Protein AF-A0A974UAS5-F1 (afdb_monomer_lite)

Foldseek 3Di:
DVVVVVVVVVVVVVVVVVVVVVVVVVVVVVVVLVVLVVVLVVVLVVLLLCLLAPDKWKWKKKKKKKKKKAAQAKFKKKKKFWDFFADQFKDKDDKDKDWPFDWDWDDDPRIIIIIGIDIDHHGDITMIMIIMMMMGMFWQRWDFDDDFDPVLLDADVLQPLPDPVLLVVLVVQDDPPFLLSSLVSLLVVLLPDPVCPAQANSQSSSSSSCSSNVWRKFKFKDFQADPDDAPDKDWQDLVRWMGIWMFTQGPRITATARSPPPDDPSHDHRTSGDSRRGRTSTTPVSVVVVVVVVCVVQDVLFFADAPSTPRGMTMGTNVSHDMDMDMIMMMGTNDIVSVVSSVVSSVVSVVVSVCVVPDPVVVPPPPPDDDPDD

Secondary structure (DSSP, 8-state):
-HHHHHHHHHHHHHHHHHHHHHHHHHHHHHHHHHHHHHHHHHHHHHHHHHHHHTS-EEEEEEEEEEEEEEESS-EEEEEEEEEPPP-SSEEEPPPEEE-SSEEEEEEETTEEEEEEEEEE-TT-EEEEEEEEEEEEEEEE-EE-SPPPPGGGTS-BTTB-TT-HHHHHHHHTTPPTT-HHHHHHHHHHHHHH-SS---HHHHHHHHHHHHHHTT--EEEEEEEE---PPTT-EEEEPGGG--EEEEEEEETTEEEEE-GGGTT-TTSPPSBSEE-S-EEEEEEHHHHHHHHHHHHHHH-TTTEEEEE-SSSPEEEEETT---EEEEEEEEEEEEEEHHHHHHHHHHHHHHHHHHHHHH-GGGSTT--PPPP---

Radius of gyration: 32.46 Å; chains: 1; bounding box: 121×44×64 Å

Structure (mmCIF, N/CA/C/O backbone):
data_AF-A0A974UAS5-F1
#
_entry.id   AF-A0A974UAS5-F1
#
loop_
_atom_site.group_PDB
_atom_site.id
_atom_site.type_symbol
_atom_site.label_atom_id
_atom_site.label_alt_id
_atom_site.label_comp_id
_atom_site.label_asym_id
_atom_site.label_entity_id
_atom_site.label_seq_id
_atom_site.pdbx_PDB_ins_code
_atom_site.Cartn_x
_atom_site.Cartn_y
_atom_site.Cartn_z
_atom_site.occupancy
_atom_site.B_iso_or_equiv
_atom_site.auth_seq_id
_atom_site.auth_comp_id
_atom_site.auth_asym_id
_atom_site.auth_atom_id
_atom_site.pdbx_PDB_model_num
ATOM 1 N N . MET A 1 1 ? 93.042 21.626 1.927 1.00 55.19 1 MET A N 1
ATOM 2 C CA . MET A 1 1 ? 91.629 21.949 2.243 1.00 55.19 1 MET A CA 1
ATOM 3 C C . MET A 1 1 ? 90.729 21.998 1.002 1.00 55.19 1 MET A C 1
ATOM 5 O O . MET A 1 1 ? 89.585 21.594 1.116 1.00 55.19 1 MET A O 1
ATOM 9 N N . ALA A 1 2 ? 91.226 22.390 -0.182 1.00 54.88 2 ALA A N 1
ATOM 10 C CA . ALA A 1 2 ? 90.421 22.490 -1.412 1.00 54.88 2 ALA A CA 1
ATOM 11 C C . ALA A 1 2 ? 89.885 21.151 -1.976 1.00 54.88 2 ALA A C 1
ATOM 13 O O . ALA A 1 2 ? 88.796 21.120 -2.533 1.00 54.88 2 ALA A O 1
ATOM 14 N N . MET A 1 3 ? 90.593 20.031 -1.780 1.00 49.84 3 MET A N 1
ATOM 15 C CA . MET A 1 3 ? 90.202 18.738 -2.373 1.00 49.84 3 MET A CA 1
ATOM 16 C C . MET A 1 3 ? 88.963 18.091 -1.720 1.00 49.84 3 MET A C 1
ATOM 18 O O . MET A 1 3 ? 88.232 17.376 -2.392 1.00 49.84 3 MET A O 1
ATOM 22 N N . LYS A 1 4 ? 88.671 18.386 -0.441 1.00 54.50 4 LYS A N 1
ATOM 23 C CA . LYS A 1 4 ? 87.467 17.864 0.239 1.00 54.50 4 LYS A CA 1
ATOM 24 C C . LYS A 1 4 ? 86.172 18.552 -0.210 1.00 54.50 4 LYS A C 1
ATOM 26 O O . LYS A 1 4 ? 85.121 17.927 -0.165 1.00 54.50 4 LYS A O 1
ATOM 31 N N . ASN A 1 5 ? 86.236 19.801 -0.681 1.00 54.84 5 ASN A N 1
ATOM 32 C CA . ASN A 1 5 ? 85.038 20.518 -1.135 1.00 54.84 5 ASN A CA 1
ATOM 33 C C . ASN A 1 5 ? 84.520 20.001 -2.486 1.00 54.84 5 ASN A C 1
ATOM 35 O O . ASN A 1 5 ? 83.313 19.937 -2.683 1.00 54.84 5 ASN A O 1
ATOM 39 N N . GLN A 1 6 ? 85.408 19.572 -3.387 1.00 56.75 6 GLN A N 1
ATOM 40 C CA . GLN A 1 6 ? 85.026 19.135 -4.736 1.00 56.75 6 GLN A CA 1
ATOM 41 C C . GLN A 1 6 ? 84.386 17.732 -4.755 1.00 56.75 6 GLN A C 1
ATOM 43 O O . GLN A 1 6 ? 83.531 17.435 -5.589 1.00 56.75 6 GLN A O 1
ATOM 48 N N . GLU A 1 7 ? 84.760 16.867 -3.808 1.00 59.44 7 GLU A N 1
ATOM 49 C CA . GLU A 1 7 ? 84.157 15.539 -3.639 1.00 59.44 7 GLU A CA 1
ATOM 50 C C . GLU A 1 7 ? 82.756 15.629 -3.004 1.00 59.44 7 GLU A C 1
ATOM 52 O O . GLU A 1 7 ? 81.835 14.919 -3.413 1.00 59.44 7 GLU A O 1
ATOM 57 N N . GLN A 1 8 ? 82.562 16.581 -2.083 1.00 59.03 8 GLN A N 1
ATOM 58 C CA . GLN A 1 8 ? 81.262 16.884 -1.480 1.00 59.03 8 GLN A CA 1
ATOM 59 C C . GLN A 1 8 ? 80.265 17.433 -2.522 1.00 59.03 8 GLN A C 1
ATOM 61 O O . GLN A 1 8 ? 79.123 16.979 -2.582 1.00 59.03 8 GLN A O 1
ATOM 66 N N . GLU A 1 9 ? 80.711 18.331 -3.409 1.00 58.41 9 GLU A N 1
ATOM 67 C CA . GLU A 1 9 ? 79.878 18.922 -4.471 1.00 58.41 9 GLU A CA 1
ATOM 68 C C . GLU A 1 9 ? 79.414 17.880 -5.513 1.00 58.41 9 GLU A C 1
ATOM 70 O O . GLU A 1 9 ? 78.276 17.918 -5.993 1.00 58.41 9 GLU A O 1
ATOM 75 N N . ASN A 1 10 ? 80.260 16.887 -5.820 1.00 59.34 10 ASN A N 1
ATOM 76 C CA . ASN A 1 10 ? 79.911 15.772 -6.708 1.00 59.34 10 ASN A CA 1
ATOM 77 C C . ASN A 1 10 ? 78.959 14.751 -6.059 1.00 59.34 10 ASN A C 1
ATOM 79 O O . ASN A 1 10 ? 78.108 14.175 -6.742 1.00 59.34 10 ASN A O 1
ATOM 83 N N . LEU A 1 11 ? 79.057 14.531 -4.746 1.00 57.97 11 LEU A N 1
ATOM 84 C CA . LEU A 1 11 ? 78.101 13.697 -4.011 1.00 57.97 11 LEU A CA 1
ATOM 85 C C . LEU A 1 11 ? 76.722 14.368 -3.929 1.00 57.97 11 LEU A C 1
ATOM 87 O O . LEU A 1 11 ? 75.701 13.716 -4.184 1.00 57.97 11 LEU A O 1
ATOM 91 N N . ASP A 1 12 ? 76.684 15.679 -3.684 1.00 56.66 12 ASP A N 1
ATOM 92 C CA . ASP A 1 12 ? 75.441 16.450 -3.634 1.00 56.66 12 ASP A CA 1
ATOM 93 C C . ASP A 1 12 ? 74.747 16.522 -5.008 1.00 56.66 12 ASP A C 1
ATOM 95 O O . ASP A 1 12 ? 73.521 16.360 -5.097 1.00 56.66 12 ASP A O 1
ATOM 99 N N . SER A 1 13 ? 75.504 16.647 -6.106 1.00 57.72 13 SER A N 1
ATOM 100 C CA . SER A 1 13 ? 74.942 16.689 -7.467 1.00 57.72 13 SER A CA 1
ATOM 101 C C . SER A 1 13 ? 74.271 15.370 -7.899 1.00 57.72 13 SER A C 1
ATOM 103 O O . SER A 1 13 ? 73.294 15.391 -8.657 1.00 57.72 13 SER A O 1
ATOM 105 N N . ILE A 1 14 ? 74.700 14.220 -7.356 1.00 57.97 14 ILE A N 1
ATOM 106 C CA . ILE A 1 14 ? 74.114 12.889 -7.617 1.00 57.97 14 ILE A CA 1
ATOM 107 C C . ILE A 1 14 ? 72.945 12.570 -6.662 1.00 57.97 14 ILE A C 1
ATOM 109 O O . ILE A 1 14 ? 72.000 11.855 -7.034 1.00 57.97 14 ILE A O 1
ATOM 113 N N . GLU A 1 15 ? 72.942 13.099 -5.437 1.00 57.94 15 GLU A N 1
ATOM 114 C CA . GLU A 1 15 ? 71.854 12.878 -4.477 1.00 57.94 15 GLU A CA 1
ATOM 115 C C . GLU A 1 15 ? 70.561 13.634 -4.822 1.00 57.94 15 GLU A C 1
ATOM 117 O O . GLU A 1 15 ? 69.453 13.088 -4.680 1.00 57.94 15 GLU A O 1
ATOM 122 N N . ILE A 1 16 ? 70.672 14.872 -5.311 1.00 56.53 16 ILE A N 1
ATOM 123 C CA . ILE A 1 16 ? 69.530 15.726 -5.676 1.00 56.53 16 ILE A CA 1
ATOM 124 C C . ILE A 1 16 ? 68.594 15.062 -6.719 1.00 56.53 16 ILE A C 1
ATOM 126 O O . ILE A 1 16 ? 67.373 15.029 -6.491 1.00 56.53 16 ILE A O 1
ATOM 130 N N . PRO A 1 17 ? 69.074 14.463 -7.833 1.00 57.38 17 PRO A N 1
ATOM 131 C CA . PRO A 1 17 ? 68.207 13.799 -8.810 1.00 57.38 17 PRO A CA 1
ATOM 132 C C . PRO A 1 17 ? 67.574 12.503 -8.275 1.00 57.38 17 PRO A C 1
ATOM 134 O O . PRO A 1 17 ? 66.425 12.195 -8.622 1.00 57.38 17 PRO A O 1
ATOM 137 N N . LYS A 1 18 ? 68.247 11.767 -7.375 1.00 58.38 18 LYS A N 1
ATOM 138 C CA . LYS A 1 18 ? 67.678 10.574 -6.715 1.00 58.38 18 LYS A CA 1
ATOM 139 C C . LYS A 1 18 ? 66.535 10.948 -5.763 1.00 58.38 18 LYS A C 1
ATOM 141 O O . LYS A 1 18 ? 65.491 10.287 -5.776 1.00 58.38 18 LYS A O 1
ATOM 146 N N . LYS A 1 19 ? 66.675 12.039 -4.998 1.00 61.00 19 LYS A N 1
ATOM 147 C CA . LYS A 1 19 ? 65.613 12.587 -4.128 1.00 61.00 19 LYS A CA 1
ATOM 148 C C . LYS A 1 19 ? 64.401 13.067 -4.949 1.00 61.00 19 LYS A C 1
ATOM 150 O O . LYS A 1 19 ? 63.265 12.733 -4.604 1.00 61.00 19 LYS A O 1
ATOM 155 N N . LYS A 1 20 ? 64.613 13.741 -6.092 1.00 61.38 20 LYS A N 1
ATOM 156 C CA . LYS A 1 20 ? 63.531 14.156 -7.017 1.00 61.38 20 LYS A CA 1
ATOM 157 C C . LYS A 1 20 ? 62.792 12.964 -7.652 1.00 61.38 20 LYS A C 1
ATOM 159 O O . LYS A 1 20 ? 61.560 12.975 -7.704 1.00 61.38 20 LYS A O 1
ATOM 164 N N . LYS A 1 21 ? 63.498 11.903 -8.074 1.00 62.03 21 LYS A N 1
ATOM 165 C CA . LYS A 1 21 ? 62.872 10.668 -8.600 1.00 62.03 21 LYS A CA 1
ATOM 166 C C . LYS A 1 21 ? 62.056 9.925 -7.529 1.00 62.03 21 LYS A C 1
ATOM 168 O O . LYS A 1 21 ? 60.929 9.520 -7.813 1.00 62.03 21 LYS A O 1
ATOM 173 N N . LYS A 1 22 ? 62.557 9.816 -6.288 1.00 61.59 22 LYS A N 1
ATOM 174 C CA . LYS A 1 22 ? 61.806 9.222 -5.160 1.00 61.59 22 LYS A CA 1
ATOM 175 C C . LYS A 1 22 ? 60.519 9.999 -4.846 1.00 61.59 22 LYS A C 1
ATOM 177 O O . LYS A 1 22 ? 59.469 9.375 -4.710 1.00 61.59 22 LYS A O 1
ATOM 182 N N . LYS A 1 23 ? 60.566 11.341 -4.821 1.00 64.88 23 LYS A N 1
ATOM 183 C CA . LYS A 1 23 ? 59.373 12.193 -4.630 1.00 64.88 23 LYS A CA 1
ATOM 184 C C . LYS A 1 23 ? 58.323 11.983 -5.735 1.00 64.88 23 LYS A C 1
ATOM 186 O O . LYS A 1 23 ? 57.149 11.807 -5.418 1.00 64.88 23 LYS A O 1
ATOM 191 N N . LYS A 1 24 ? 58.729 11.903 -7.013 1.00 66.12 24 LYS A N 1
ATOM 192 C CA . LYS A 1 24 ? 57.809 11.624 -8.140 1.00 66.12 24 LYS A CA 1
ATOM 193 C C . LYS A 1 24 ? 57.156 10.235 -8.055 1.00 66.12 24 LYS A C 1
ATOM 195 O O . LYS A 1 24 ? 55.962 10.109 -8.316 1.00 66.12 24 LYS A O 1
ATOM 200 N N . ILE A 1 25 ? 57.900 9.196 -7.660 1.00 65.50 25 ILE A N 1
ATOM 201 C CA . ILE A 1 25 ? 57.355 7.834 -7.489 1.00 65.50 25 ILE A CA 1
ATOM 202 C C . ILE A 1 25 ? 56.358 7.783 -6.322 1.00 65.50 25 ILE A C 1
ATOM 204 O O . ILE A 1 25 ? 55.304 7.157 -6.439 1.00 65.50 25 ILE A O 1
ATOM 208 N N . PHE A 1 26 ? 56.656 8.466 -5.215 1.00 60.78 26 PHE A N 1
ATOM 209 C CA . PHE A 1 26 ? 55.759 8.529 -4.061 1.00 60.78 26 PHE A CA 1
ATOM 210 C C . PHE A 1 26 ? 54.453 9.272 -4.393 1.00 60.78 26 PHE A C 1
ATOM 212 O O . PHE A 1 26 ? 53.371 8.789 -4.065 1.00 60.78 26 PHE A O 1
ATOM 219 N N . ALA A 1 27 ? 54.536 10.380 -5.141 1.00 66.75 27 ALA A N 1
ATOM 220 C CA . ALA A 1 27 ? 53.369 11.118 -5.626 1.00 66.75 27 ALA A CA 1
ATOM 221 C C . ALA A 1 27 ? 52.492 10.288 -6.588 1.00 66.75 27 ALA A C 1
ATOM 223 O O . ALA A 1 27 ? 51.268 10.289 -6.455 1.00 66.75 27 ALA A O 1
ATOM 224 N N . ARG A 1 28 ? 53.095 9.508 -7.501 1.00 70.75 28 ARG A N 1
ATOM 225 C CA . ARG A 1 28 ? 52.366 8.578 -8.393 1.00 70.75 28 ARG A CA 1
ATOM 226 C C . ARG A 1 28 ? 51.663 7.443 -7.637 1.00 70.75 28 ARG A C 1
ATOM 228 O O . ARG A 1 28 ? 50.557 7.054 -7.991 1.00 70.75 28 ARG A O 1
ATOM 235 N N . ARG A 1 29 ? 52.269 6.919 -6.565 1.00 73.69 29 ARG A N 1
ATOM 236 C CA . ARG A 1 29 ? 51.622 5.907 -5.706 1.00 73.69 29 ARG A CA 1
ATOM 237 C C . ARG A 1 29 ? 50.464 6.492 -4.903 1.00 73.69 29 ARG A C 1
ATOM 239 O O . ARG A 1 29 ? 49.429 5.846 -4.790 1.00 73.69 29 ARG A O 1
ATOM 246 N N . LYS A 1 30 ? 50.624 7.712 -4.378 1.00 79.25 30 LYS A N 1
ATOM 247 C CA . LYS A 1 30 ? 49.561 8.419 -3.652 1.00 79.25 30 LYS A CA 1
ATOM 248 C C . LYS A 1 30 ? 48.367 8.696 -4.572 1.00 79.25 30 LYS A C 1
ATOM 250 O O . LYS A 1 30 ? 47.255 8.325 -4.231 1.00 79.25 30 LYS A O 1
ATOM 255 N N . THR A 1 31 ? 48.599 9.250 -5.760 1.00 80.69 31 THR A N 1
ATOM 256 C CA . THR A 1 31 ? 47.537 9.517 -6.754 1.00 80.69 31 THR A CA 1
ATOM 257 C C . THR A 1 31 ? 46.825 8.248 -7.239 1.00 80.69 31 THR A C 1
ATOM 259 O O . THR A 1 31 ? 45.600 8.245 -7.335 1.00 80.69 31 THR A O 1
ATOM 262 N N . ARG A 1 32 ? 47.542 7.133 -7.450 1.00 81.25 32 ARG A N 1
ATOM 263 C CA . ARG A 1 32 ? 46.914 5.837 -7.776 1.00 81.25 32 ARG A CA 1
ATOM 264 C C . ARG A 1 32 ? 46.004 5.306 -6.657 1.00 81.25 32 ARG A C 1
ATOM 266 O O . ARG A 1 32 ? 44.964 4.730 -6.938 1.00 81.25 32 ARG A O 1
ATOM 273 N N . ARG A 1 33 ? 46.378 5.501 -5.389 1.00 82.00 33 ARG A N 1
ATOM 274 C CA . ARG A 1 33 ? 45.541 5.100 -4.240 1.00 82.00 33 ARG A CA 1
ATOM 275 C C . ARG A 1 33 ? 44.282 5.950 -4.125 1.00 82.00 33 ARG A C 1
ATOM 277 O O . ARG A 1 33 ? 43.204 5.413 -3.926 1.00 82.00 33 ARG A O 1
ATOM 284 N N . TRP A 1 34 ? 44.420 7.262 -4.297 1.00 86.94 34 TRP A N 1
ATOM 285 C CA . TRP A 1 34 ? 43.270 8.165 -4.294 1.00 86.94 34 TRP A CA 1
ATOM 286 C C . TRP A 1 34 ? 42.302 7.862 -5.438 1.00 86.94 34 TRP A C 1
ATOM 288 O O . TRP A 1 34 ? 41.107 7.780 -5.196 1.00 86.94 34 TRP A O 1
ATOM 298 N N . SER A 1 35 ? 42.799 7.614 -6.653 1.00 87.12 35 SER A N 1
ATOM 299 C CA . SER A 1 35 ? 41.930 7.209 -7.770 1.00 87.12 35 SER A CA 1
ATOM 300 C C . SER A 1 35 ? 41.223 5.878 -7.512 1.00 87.12 35 SER A C 1
ATOM 302 O O . SER A 1 35 ? 40.026 5.797 -7.749 1.00 87.12 35 SER A O 1
ATOM 304 N N . ALA A 1 36 ? 41.908 4.868 -6.963 1.00 84.81 36 ALA A N 1
ATOM 305 C CA . ALA A 1 36 ? 41.265 3.605 -6.592 1.00 84.81 36 ALA A CA 1
ATOM 306 C C . ALA A 1 36 ? 40.139 3.806 -5.561 1.00 84.81 36 ALA A C 1
ATOM 308 O O . ALA A 1 36 ? 39.046 3.289 -5.754 1.00 84.81 36 ALA A O 1
ATOM 309 N N . ARG A 1 37 ? 40.368 4.622 -4.525 1.00 88.94 37 ARG A N 1
ATOM 310 C CA . ARG A 1 37 ? 39.346 4.978 -3.524 1.00 88.94 37 ARG A CA 1
ATOM 311 C C . ARG A 1 37 ? 38.140 5.679 -4.123 1.00 88.94 37 ARG A C 1
ATOM 313 O O . ARG A 1 37 ? 37.013 5.341 -3.791 1.00 88.94 37 ARG A O 1
ATOM 320 N N . VAL A 1 38 ? 38.377 6.639 -5.016 1.00 92.12 38 VAL A N 1
ATOM 321 C CA . VAL A 1 38 ? 37.299 7.339 -5.724 1.00 92.12 38 VAL A CA 1
ATOM 322 C C . VAL A 1 38 ? 36.484 6.351 -6.556 1.00 92.12 38 VAL A C 1
ATOM 324 O O . VAL A 1 38 ? 35.262 6.373 -6.485 1.00 92.12 38 VAL A O 1
ATOM 327 N N . VAL A 1 39 ? 37.137 5.440 -7.284 1.00 90.69 39 VAL A N 1
ATOM 328 C CA . VAL A 1 39 ? 36.446 4.404 -8.067 1.00 90.69 39 VAL A CA 1
ATOM 329 C C . VAL A 1 39 ? 35.621 3.483 -7.166 1.00 90.69 39 VAL A C 1
ATOM 331 O O . VAL A 1 39 ? 34.452 3.253 -7.456 1.00 90.69 39 VAL A O 1
ATOM 334 N N . VAL A 1 40 ? 36.185 2.999 -6.057 1.00 90.56 40 VAL A N 1
ATOM 335 C CA . VAL A 1 40 ? 35.465 2.150 -5.093 1.00 90.56 40 VAL A CA 1
ATOM 336 C C . VAL A 1 40 ? 34.256 2.883 -4.508 1.00 90.56 40 VAL A C 1
ATOM 338 O O . VAL A 1 40 ? 33.174 2.308 -4.454 1.00 90.56 40 VAL A O 1
ATOM 341 N N . ALA A 1 41 ? 34.405 4.156 -4.135 1.00 90.75 41 ALA A N 1
ATOM 342 C CA . ALA A 1 41 ? 33.307 4.966 -3.614 1.00 90.75 41 ALA A CA 1
ATOM 343 C C . ALA A 1 41 ? 32.186 5.165 -4.647 1.00 90.75 41 ALA A C 1
ATOM 345 O O . ALA A 1 41 ? 31.012 5.041 -4.308 1.00 90.75 41 ALA A O 1
ATOM 346 N N . VAL A 1 42 ? 32.533 5.420 -5.913 1.00 94.75 42 VAL A N 1
ATOM 347 C CA . VAL A 1 42 ? 31.553 5.558 -7.003 1.00 94.75 42 VAL A CA 1
ATOM 348 C C . VAL A 1 42 ? 30.828 4.238 -7.263 1.00 94.75 42 VAL A C 1
ATOM 350 O O . VAL A 1 42 ? 29.607 4.237 -7.409 1.00 94.75 42 VAL A O 1
ATOM 353 N N . LEU A 1 43 ? 31.547 3.112 -7.282 1.00 91.38 43 LEU A N 1
ATOM 354 C CA . LEU A 1 43 ? 30.944 1.787 -7.450 1.00 91.38 43 LEU A CA 1
ATOM 355 C C . LEU A 1 43 ? 30.015 1.439 -6.284 1.00 91.38 43 LEU A C 1
ATOM 357 O O . LEU A 1 43 ? 28.906 0.968 -6.517 1.00 91.38 43 LEU A O 1
ATOM 361 N N . ALA A 1 44 ? 30.434 1.722 -5.049 1.00 92.50 44 ALA A N 1
ATOM 362 C CA . ALA A 1 44 ? 29.612 1.531 -3.861 1.00 92.50 44 ALA A CA 1
ATOM 363 C C . ALA A 1 44 ? 28.326 2.362 -3.940 1.00 92.50 44 ALA A C 1
ATOM 365 O O . ALA A 1 44 ? 27.240 1.817 -3.776 1.00 92.50 44 ALA A O 1
ATOM 366 N N . LEU A 1 45 ? 28.432 3.656 -4.259 1.00 93.56 45 LEU A N 1
ATOM 367 C CA . LEU A 1 45 ? 27.271 4.538 -4.389 1.00 93.56 45 LEU A CA 1
ATOM 368 C C . LEU A 1 45 ? 26.324 4.077 -5.503 1.00 93.56 45 LEU A C 1
ATOM 370 O O . LEU A 1 45 ? 25.114 4.035 -5.302 1.00 93.56 45 LEU A O 1
ATOM 374 N N . SER A 1 46 ? 26.872 3.682 -6.653 1.00 92.00 46 SER A N 1
ATOM 375 C CA . SER A 1 46 ? 26.083 3.170 -7.779 1.00 92.00 46 SER A CA 1
ATOM 376 C C . SER A 1 46 ? 25.341 1.890 -7.395 1.00 92.00 46 SER A C 1
ATOM 378 O O . SER A 1 46 ? 24.156 1.757 -7.686 1.00 92.00 46 SER A O 1
ATOM 380 N N . PHE A 1 47 ? 26.008 0.971 -6.689 1.00 91.69 47 PHE A N 1
ATOM 381 C CA . PHE A 1 47 ? 25.378 -0.258 -6.217 1.00 91.69 47 PHE A CA 1
ATOM 382 C C . PHE A 1 47 ? 24.298 0.014 -5.169 1.00 91.69 47 PHE A C 1
ATOM 384 O O . PHE A 1 47 ? 23.240 -0.598 -5.239 1.00 91.69 47 PHE A O 1
ATOM 391 N N . ILE A 1 48 ? 24.524 0.941 -4.231 1.00 91.38 48 ILE A N 1
ATOM 392 C CA . ILE A 1 48 ? 23.497 1.348 -3.259 1.00 91.38 48 ILE A CA 1
ATOM 393 C C . ILE A 1 48 ? 22.248 1.836 -4.002 1.00 91.38 48 ILE A C 1
ATOM 395 O O . ILE A 1 48 ? 21.151 1.379 -3.701 1.00 91.38 48 ILE A O 1
ATOM 399 N N . LEU A 1 49 ? 22.404 2.705 -5.007 1.00 90.06 49 LEU A N 1
ATOM 400 C CA . LEU A 1 49 ? 21.275 3.202 -5.799 1.00 90.06 49 LEU A CA 1
ATOM 401 C C . LEU A 1 49 ? 20.551 2.069 -6.540 1.00 90.06 49 LEU A C 1
ATOM 403 O O . LEU A 1 49 ? 19.333 1.961 -6.450 1.00 90.06 49 LEU A O 1
ATOM 407 N N . ILE A 1 50 ? 21.282 1.186 -7.222 1.00 90.31 50 ILE A N 1
ATOM 408 C CA . ILE A 1 50 ? 20.679 0.042 -7.924 1.00 90.31 50 ILE A CA 1
ATOM 409 C C . ILE A 1 50 ? 19.949 -0.874 -6.930 1.00 90.31 50 ILE A C 1
ATOM 411 O O . ILE A 1 50 ? 18.809 -1.255 -7.167 1.00 90.31 50 ILE A O 1
ATOM 415 N N . SER A 1 51 ? 20.568 -1.178 -5.790 1.00 89.88 51 SER A N 1
ATOM 416 C CA . SER A 1 51 ? 19.998 -2.044 -4.757 1.00 89.88 51 SER A CA 1
ATOM 417 C C . SER A 1 51 ? 18.705 -1.486 -4.173 1.00 89.88 51 SER A C 1
ATOM 419 O O . SER A 1 51 ? 17.767 -2.240 -3.946 1.00 89.88 51 SER A O 1
ATOM 421 N N . LEU A 1 52 ? 18.635 -0.173 -3.946 1.00 88.19 52 LEU A N 1
ATOM 422 C CA . LEU A 1 52 ? 17.459 0.464 -3.355 1.00 88.19 52 LEU A CA 1
ATOM 423 C C . LEU A 1 52 ? 16.270 0.579 -4.320 1.00 88.19 52 LEU A C 1
ATOM 425 O O . LEU A 1 52 ? 15.133 0.592 -3.851 1.00 88.19 52 LEU A O 1
ATOM 429 N N . TYR A 1 53 ? 16.499 0.648 -5.636 1.00 87.06 53 TYR A N 1
ATOM 430 C CA . TYR A 1 53 ? 15.424 0.938 -6.599 1.00 87.06 53 TYR A CA 1
ATOM 431 C C . TYR A 1 53 ? 15.147 -0.167 -7.631 1.00 87.06 53 TYR A C 1
ATOM 433 O O . TYR A 1 53 ? 14.079 -0.159 -8.234 1.00 87.06 53 TYR A O 1
ATOM 441 N N . TRP A 1 54 ? 16.076 -1.103 -7.856 1.00 87.75 54 TRP A N 1
ATOM 442 C CA . TRP A 1 54 ? 15.997 -2.070 -8.965 1.00 87.75 54 TRP A CA 1
ATOM 443 C C . TRP A 1 54 ? 16.139 -3.530 -8.535 1.00 87.75 54 TRP A C 1
ATOM 445 O O . TRP A 1 54 ? 15.865 -4.416 -9.340 1.00 87.75 54 TRP A O 1
ATOM 455 N N . ILE A 1 55 ? 16.585 -3.804 -7.307 1.00 91.19 55 ILE A N 1
ATOM 456 C CA . ILE A 1 55 ? 16.746 -5.176 -6.818 1.00 91.19 55 ILE A CA 1
ATOM 457 C C . ILE A 1 55 ? 15.494 -5.578 -6.029 1.00 91.19 55 ILE A C 1
ATOM 459 O O . ILE A 1 55 ? 15.169 -4.903 -5.049 1.00 91.19 55 ILE A O 1
ATOM 463 N N . PRO A 1 56 ? 14.815 -6.677 -6.413 1.00 93.38 56 PRO A N 1
ATOM 464 C CA . PRO A 1 56 ? 13.714 -7.223 -5.637 1.00 93.38 56 PRO A CA 1
ATOM 465 C C . PRO A 1 56 ? 14.137 -7.589 -4.214 1.00 93.38 56 PRO A C 1
ATOM 467 O O . PRO A 1 56 ? 15.254 -8.055 -3.978 1.00 93.38 56 PRO A O 1
ATOM 470 N N . ALA A 1 57 ? 13.242 -7.394 -3.255 1.00 95.00 57 ALA A N 1
ATOM 471 C CA . ALA A 1 57 ? 13.530 -7.597 -1.844 1.00 95.00 57 ALA A CA 1
ATOM 472 C C . ALA A 1 57 ? 12.245 -7.753 -1.037 1.00 95.00 57 ALA A C 1
ATOM 474 O O . ALA A 1 57 ? 11.186 -7.286 -1.441 1.00 95.00 57 ALA A O 1
ATOM 475 N N . ASN A 1 58 ? 12.372 -8.341 0.148 1.00 95.69 58 ASN A N 1
ATOM 476 C CA . ASN A 1 58 ? 11.295 -8.353 1.128 1.00 95.69 58 ASN A CA 1
ATOM 477 C C . ASN A 1 58 ? 11.459 -7.167 2.076 1.00 95.69 58 ASN A C 1
ATOM 479 O O . ASN A 1 58 ? 12.572 -6.865 2.532 1.00 95.69 58 ASN A O 1
ATOM 483 N N . LEU A 1 59 ? 10.344 -6.521 2.378 1.00 96.19 59 LEU A N 1
ATOM 484 C CA . LEU A 1 59 ? 10.228 -5.448 3.342 1.00 96.19 59 LEU A CA 1
ATOM 485 C C . LEU A 1 59 ? 9.282 -5.916 4.441 1.00 96.19 59 LEU A C 1
ATOM 487 O O . LEU A 1 59 ? 8.314 -6.623 4.185 1.00 96.19 59 LEU A O 1
ATOM 491 N N . THR A 1 60 ? 9.559 -5.504 5.670 1.00 97.38 60 THR A N 1
ATOM 492 C CA . THR A 1 60 ? 8.637 -5.738 6.780 1.00 97.38 60 THR A CA 1
ATOM 493 C C . THR A 1 60 ? 8.327 -4.419 7.442 1.00 97.38 60 THR A C 1
ATOM 495 O O . THR A 1 60 ? 9.234 -3.654 7.793 1.00 97.38 60 THR A O 1
ATOM 498 N N . TYR A 1 61 ? 7.045 -4.192 7.673 1.00 97.38 61 TYR A N 1
ATOM 499 C CA . TYR A 1 61 ? 6.519 -3.057 8.399 1.00 97.38 61 TYR A CA 1
ATOM 500 C C . TYR A 1 61 ? 5.830 -3.525 9.673 1.00 97.38 61 TYR A C 1
ATOM 502 O O . TYR A 1 61 ? 5.167 -4.558 9.707 1.00 97.38 61 TYR A O 1
ATOM 510 N N . LYS A 1 62 ? 5.986 -2.739 10.732 1.00 97.50 62 LYS A N 1
ATOM 511 C CA . LYS A 1 62 ? 5.151 -2.780 11.923 1.00 97.50 62 LYS A CA 1
ATOM 512 C C . LYS A 1 62 ? 4.225 -1.575 11.866 1.00 97.50 62 LYS A C 1
ATOM 514 O O . LYS A 1 62 ? 4.703 -0.438 11.833 1.00 97.50 62 LYS A O 1
ATOM 519 N N . VAL A 1 63 ? 2.928 -1.836 11.849 1.00 96.25 63 VAL A N 1
ATOM 520 C CA . VAL A 1 63 ? 1.889 -0.812 11.873 1.00 96.25 63 VAL A CA 1
ATOM 521 C C . VAL A 1 63 ? 1.266 -0.801 13.259 1.00 96.25 63 VAL A C 1
ATOM 523 O O . VAL A 1 63 ? 1.056 -1.849 13.871 1.00 96.25 63 VAL A O 1
ATOM 526 N N . ARG A 1 64 ? 1.054 0.401 13.784 1.00 97.06 64 ARG A N 1
ATOM 527 C CA . ARG A 1 64 ? 0.377 0.653 15.048 1.00 97.06 64 ARG A CA 1
ATOM 528 C C . ARG A 1 64 ? -0.715 1.671 14.798 1.00 97.06 64 ARG A C 1
ATOM 530 O O . ARG A 1 64 ? -0.412 2.807 14.436 1.00 97.06 64 ARG A O 1
ATOM 537 N N . GLU A 1 65 ? -1.942 1.276 15.061 1.00 95.94 65 GLU A N 1
ATOM 538 C CA . GLU A 1 65 ? -3.102 2.148 15.058 1.00 95.94 65 GLU A CA 1
ATOM 539 C C . GLU A 1 65 ? -3.531 2.403 16.499 1.00 95.94 65 GLU A C 1
ATOM 541 O O . GLU A 1 65 ? -3.523 1.505 17.344 1.00 95.94 65 GLU A O 1
ATOM 546 N N . THR A 1 66 ? -3.838 3.654 16.810 1.00 96.38 66 THR A N 1
ATOM 547 C CA . THR A 1 66 ? -4.254 4.082 18.142 1.00 96.38 66 THR A CA 1
ATOM 548 C C . THR A 1 66 ? -5.512 4.915 18.018 1.00 96.38 66 THR A C 1
ATOM 550 O O . THR A 1 66 ? -5.530 5.895 17.274 1.00 96.38 66 THR A O 1
ATOM 553 N N . PHE A 1 67 ? -6.537 4.541 18.774 1.00 95.38 67 PHE A N 1
ATOM 554 C CA . PHE A 1 67 ? -7.821 5.226 18.817 1.00 95.38 67 PHE A CA 1
ATOM 555 C C . PHE A 1 67 ? -8.067 5.678 20.247 1.00 95.38 67 PHE A C 1
ATOM 557 O O . PHE A 1 67 ? -8.133 4.842 21.145 1.00 95.38 67 PHE A O 1
ATOM 564 N N . ASN A 1 68 ? -8.192 6.984 20.468 1.00 95.31 68 ASN A N 1
ATOM 565 C CA . ASN A 1 68 ? -8.659 7.516 21.743 1.00 95.31 68 ASN A CA 1
ATOM 566 C C . ASN A 1 68 ? -10.106 7.954 21.570 1.00 95.31 68 ASN A C 1
ATOM 568 O O . ASN A 1 68 ? -10.385 8.843 20.761 1.00 95.31 68 ASN A O 1
ATOM 572 N N . ILE A 1 69 ? -10.990 7.308 22.320 1.00 94.25 69 ILE A N 1
ATOM 573 C CA . ILE A 1 69 ? -12.431 7.519 22.295 1.00 94.25 69 ILE A CA 1
ATOM 574 C C . ILE A 1 69 ? -12.829 8.155 23.619 1.00 94.25 69 ILE A C 1
ATOM 576 O O . ILE A 1 69 ? -12.539 7.598 24.676 1.00 94.25 69 ILE A O 1
ATOM 580 N N . SER A 1 70 ? -13.489 9.302 23.569 1.00 94.12 70 SER A N 1
ATOM 581 C CA . SER A 1 70 ? -14.037 10.000 24.726 1.00 94.12 70 SER A CA 1
ATOM 582 C C . SER A 1 70 ? -15.548 10.161 24.606 1.00 94.12 70 SER A C 1
ATOM 584 O O . SER A 1 70 ? -16.106 10.246 23.510 1.00 94.12 70 SER A O 1
ATOM 586 N N . ALA A 1 71 ? -16.209 10.199 25.759 1.00 92.19 71 ALA A N 1
ATOM 587 C CA . ALA A 1 71 ? -17.656 10.285 25.872 1.00 92.19 71 ALA A CA 1
ATOM 588 C C . ALA A 1 71 ? -18.053 11.229 27.011 1.00 92.19 71 ALA A C 1
ATOM 590 O O . ALA A 1 71 ? -17.434 11.241 28.077 1.00 92.19 71 ALA A O 1
ATOM 591 N N . VAL A 1 72 ? -19.108 12.016 26.796 1.00 91.69 72 VAL A N 1
ATOM 592 C CA . VAL A 1 72 ? -19.655 12.915 27.830 1.00 91.69 72 VAL A CA 1
ATOM 593 C C . VAL A 1 72 ? -20.490 12.143 28.854 1.00 91.69 72 VAL A C 1
ATOM 595 O O . VAL A 1 72 ? -20.520 12.506 30.027 1.00 91.69 72 VAL A O 1
ATOM 598 N N . GLU A 1 73 ? -21.129 11.056 28.431 1.00 92.38 73 GLU A N 1
ATOM 599 C CA . GLU A 1 73 ? -21.982 10.206 29.261 1.00 92.38 73 GLU A CA 1
ATOM 600 C C . GLU A 1 73 ? -21.522 8.752 29.200 1.00 92.38 73 GLU A C 1
ATOM 602 O O . GLU A 1 73 ? -20.872 8.349 28.237 1.00 92.38 73 GLU A O 1
ATOM 607 N N . SER A 1 74 ? -21.887 7.955 30.207 1.00 93.69 74 SER A N 1
ATOM 608 C CA . SER A 1 74 ? -21.605 6.523 30.171 1.00 93.69 74 SER A CA 1
ATOM 609 C C . SER A 1 74 ? -22.407 5.851 29.054 1.00 93.69 74 SER A C 1
ATOM 611 O O . SER A 1 74 ? -23.617 6.077 28.947 1.00 93.69 74 SER A O 1
ATOM 613 N N . MET A 1 75 ? -21.741 5.052 28.219 1.00 93.31 75 MET A N 1
ATOM 614 C CA . MET A 1 75 ? -22.355 4.376 27.072 1.00 93.31 75 MET A CA 1
ATOM 615 C C . MET A 1 75 ? -21.541 3.162 26.615 1.00 93.31 75 MET A C 1
ATOM 617 O O . MET A 1 75 ? -20.353 3.048 26.919 1.00 93.31 75 MET A O 1
ATOM 621 N N . GLU A 1 76 ? -22.169 2.276 25.845 1.00 94.38 76 GLU A N 1
ATOM 622 C CA . GLU A 1 76 ? -21.455 1.243 25.094 1.00 94.38 76 GLU A CA 1
ATOM 623 C C . GLU A 1 76 ? -21.003 1.797 23.737 1.00 94.38 76 GLU A C 1
ATOM 625 O O . GLU A 1 76 ? -21.783 2.418 23.007 1.00 94.38 76 GLU A O 1
ATOM 630 N N . VAL A 1 77 ? -19.738 1.559 23.405 1.00 93.69 77 VAL A N 1
ATOM 631 C CA . VAL A 1 77 ? -19.098 1.958 22.154 1.00 93.69 77 VAL A CA 1
ATOM 632 C C . VAL A 1 77 ? -18.792 0.731 21.315 1.00 93.69 77 VAL A C 1
ATOM 634 O O . VAL A 1 77 ? -18.219 -0.243 21.806 1.00 93.69 77 VAL A O 1
ATOM 637 N N . ASN A 1 78 ? -19.099 0.844 20.027 1.00 95.19 78 ASN A N 1
ATOM 638 C CA . ASN A 1 78 ? -18.688 -0.079 18.986 1.00 95.19 78 ASN A CA 1
ATOM 639 C C . ASN A 1 78 ? -17.647 0.619 18.105 1.00 95.19 78 ASN A C 1
ATOM 641 O O . ASN A 1 78 ? -17.919 1.676 17.536 1.00 95.19 78 ASN A O 1
ATOM 645 N N . LEU A 1 79 ? -16.453 0.038 18.003 1.00 95.25 79 LEU A N 1
ATOM 646 C CA . LEU A 1 79 ? -15.389 0.459 17.094 1.00 95.25 79 LEU A CA 1
ATOM 647 C C . LEU A 1 79 ? -15.095 -0.693 16.133 1.00 95.25 79 LEU A C 1
ATOM 649 O O . LEU A 1 79 ? -14.797 -1.805 16.558 1.00 95.25 79 LEU A O 1
ATOM 653 N N . VAL A 1 80 ? -15.141 -0.420 14.836 1.00 96.06 80 VAL A N 1
ATOM 654 C CA . VAL A 1 80 ? -14.783 -1.368 13.781 1.00 96.06 80 VAL A CA 1
ATOM 655 C C . VAL A 1 80 ? -13.593 -0.814 13.019 1.00 96.06 80 VAL A C 1
ATOM 657 O O . VAL A 1 80 ? -13.685 0.240 12.392 1.00 96.06 80 VAL A O 1
ATOM 660 N N . VAL A 1 81 ? -12.471 -1.524 13.079 1.00 95.38 81 VAL A N 1
ATOM 661 C CA . VAL A 1 81 ? -11.228 -1.169 12.388 1.00 95.38 81 VAL A CA 1
ATOM 662 C C . VAL A 1 81 ? -11.087 -2.034 11.141 1.00 95.38 81 VAL A C 1
ATOM 664 O O . VAL A 1 81 ? -11.195 -3.260 11.217 1.00 95.38 81 VAL A O 1
ATOM 667 N N . PHE A 1 82 ? -10.837 -1.398 9.999 1.00 94.50 82 PHE A N 1
ATOM 668 C CA . PHE A 1 82 ? -10.606 -2.086 8.733 1.00 94.50 82 PHE A CA 1
ATOM 669 C C . PHE A 1 82 ? -9.136 -2.474 8.644 1.00 94.50 82 PHE A C 1
ATOM 671 O O . PHE A 1 82 ? -8.258 -1.612 8.589 1.00 94.50 82 PHE A O 1
ATOM 678 N N . LEU A 1 83 ? -8.866 -3.775 8.631 1.00 94.75 83 LEU A N 1
ATOM 679 C CA . LEU A 1 83 ? -7.512 -4.293 8.522 1.00 94.75 83 LEU A CA 1
ATOM 680 C C . LEU A 1 83 ? -7.143 -4.517 7.048 1.00 94.75 83 LEU A C 1
ATOM 682 O O . LEU A 1 83 ? -8.003 -4.892 6.248 1.00 94.75 83 LEU A O 1
ATOM 686 N N . PRO A 1 84 ? -5.862 -4.343 6.675 1.00 93.88 84 PRO A N 1
ATOM 687 C CA . PRO A 1 84 ? -5.398 -4.709 5.345 1.00 93.88 84 PRO A CA 1
ATOM 688 C C . PRO A 1 84 ? -5.562 -6.205 5.068 1.00 93.88 84 PRO A C 1
ATOM 690 O O . PRO A 1 84 ? -5.506 -7.040 5.974 1.00 93.88 84 PRO A O 1
ATOM 693 N N . THR A 1 85 ? -5.710 -6.544 3.791 1.00 90.00 85 THR A N 1
ATOM 694 C CA . THR A 1 85 ? -6.012 -7.912 3.351 1.00 90.00 85 THR A CA 1
ATOM 695 C C . THR A 1 85 ? -4.744 -8.644 2.928 1.00 90.00 85 THR A C 1
ATOM 697 O O . THR A 1 85 ? -3.940 -8.111 2.170 1.00 90.00 85 THR A O 1
ATOM 700 N N . SER A 1 86 ? -4.526 -9.880 3.382 1.00 91.00 86 SER A N 1
ATOM 701 C CA . SER A 1 86 ? -3.395 -10.669 2.864 1.00 91.00 86 SER A CA 1
ATOM 702 C C . SER A 1 86 ? -3.638 -11.042 1.403 1.00 91.00 86 SER A C 1
ATOM 704 O O . SER A 1 86 ? -4.732 -11.467 1.045 1.00 91.00 86 SER A O 1
ATOM 706 N N . GLY A 1 87 ? -2.616 -10.907 0.565 1.00 88.62 87 GLY A N 1
ATOM 707 C CA . GLY A 1 87 ? -2.732 -11.102 -0.875 1.00 88.62 87 GLY A CA 1
ATOM 708 C C . GLY A 1 87 ? -1.399 -11.452 -1.522 1.00 88.62 87 GLY A C 1
ATOM 709 O O . GLY A 1 87 ? -0.444 -11.853 -0.862 1.00 88.62 87 GLY A O 1
ATOM 710 N N . ALA A 1 88 ? -1.330 -11.295 -2.840 1.00 86.44 88 ALA A N 1
ATOM 711 C CA . ALA A 1 88 ? -0.168 -11.694 -3.625 1.00 86.44 88 ALA A CA 1
ATOM 712 C C . ALA A 1 88 ? 1.136 -10.971 -3.254 1.00 86.44 88 ALA A C 1
ATOM 714 O O . ALA A 1 88 ? 2.212 -11.560 -3.318 1.00 86.44 88 ALA A O 1
ATOM 715 N N . THR A 1 89 ? 1.040 -9.695 -2.883 1.00 90.00 89 THR A N 1
ATOM 716 C CA . THR A 1 89 ? 2.192 -8.811 -2.645 1.00 90.00 89 THR A CA 1
ATOM 717 C C . THR A 1 89 ? 2.401 -8.478 -1.168 1.00 90.00 89 THR A C 1
ATOM 719 O O . THR A 1 89 ? 3.388 -7.820 -0.825 1.00 90.00 89 THR A O 1
ATOM 722 N N . GLN A 1 90 ? 1.498 -8.934 -0.290 1.00 94.50 90 GLN A N 1
ATOM 723 C CA . GLN A 1 90 ? 1.536 -8.652 1.142 1.00 94.50 90 GLN A CA 1
ATOM 724 C C . GLN A 1 90 ? 1.004 -9.811 1.989 1.00 94.50 90 GLN A C 1
ATOM 726 O O . GLN A 1 90 ? -0.013 -10.422 1.676 1.00 94.50 90 GLN A O 1
ATOM 731 N N . THR A 1 91 ? 1.661 -10.087 3.109 1.00 95.44 91 THR A N 1
ATOM 732 C CA . THR A 1 91 ? 1.204 -11.036 4.130 1.00 95.44 91 THR A CA 1
ATOM 733 C C . THR A 1 91 ? 1.079 -10.315 5.462 1.00 95.44 91 THR A C 1
ATOM 735 O O . THR A 1 91 ? 2.001 -9.606 5.869 1.00 95.44 91 THR A O 1
ATOM 738 N N . LEU A 1 92 ? -0.047 -10.501 6.150 1.00 95.00 92 LEU A N 1
ATOM 739 C CA . LEU A 1 92 ? -0.278 -9.928 7.471 1.00 95.00 92 LEU A CA 1
ATOM 740 C C . LEU A 1 92 ? -0.127 -10.968 8.575 1.00 95.00 92 LEU A C 1
ATOM 742 O O . LEU A 1 92 ? -0.545 -12.118 8.443 1.00 95.00 92 LEU A O 1
ATOM 746 N N . THR A 1 93 ? 0.437 -10.541 9.701 1.00 93.94 93 THR A N 1
ATOM 747 C CA . THR A 1 93 ? 0.325 -11.292 10.953 1.00 93.94 93 THR A CA 1
ATOM 748 C C . THR A 1 93 ? -1.006 -10.996 11.626 1.00 93.94 93 THR A C 1
ATOM 750 O O . THR A 1 93 ? -1.565 -9.913 11.454 1.00 93.94 93 THR A O 1
ATOM 753 N N . ASN A 1 94 ? -1.457 -11.907 12.487 1.00 93.31 94 ASN A N 1
ATOM 754 C CA . ASN A 1 94 ? -2.586 -11.626 13.371 1.00 93.31 94 ASN A CA 1
ATOM 755 C C . ASN A 1 94 ? -2.325 -10.344 14.188 1.00 93.31 94 ASN A C 1
ATOM 757 O O . ASN A 1 94 ? -1.191 -10.151 14.648 1.00 93.31 94 ASN A O 1
ATOM 761 N N . PRO A 1 95 ? -3.338 -9.478 14.363 1.00 96.25 95 PRO A N 1
ATOM 762 C CA . PRO A 1 95 ? -3.187 -8.252 15.130 1.00 96.25 95 PRO A CA 1
ATOM 763 C C . PRO A 1 95 ? -3.069 -8.549 16.630 1.00 96.25 95 PRO A C 1
ATOM 765 O O . PRO A 1 95 ? -3.790 -9.377 17.185 1.00 96.25 95 PRO A O 1
ATOM 768 N N . GLU A 1 96 ? -2.172 -7.832 17.295 1.00 97.81 96 GLU A N 1
ATOM 769 C CA . GLU A 1 96 ? -2.130 -7.692 18.747 1.00 97.81 96 GLU A CA 1
ATOM 770 C C . GLU A 1 96 ? -3.036 -6.518 19.131 1.00 97.81 96 GLU A C 1
ATOM 772 O O . GLU A 1 96 ? -2.820 -5.391 18.680 1.00 97.81 96 GLU A O 1
ATOM 777 N N . VAL A 1 97 ? -4.056 -6.780 19.949 1.00 98.06 97 VAL A N 1
ATOM 778 C CA . VAL A 1 97 ? -5.080 -5.793 20.310 1.00 98.06 97 VAL A CA 1
ATOM 779 C C . VAL A 1 97 ? -5.044 -5.541 21.810 1.00 98.06 97 VAL A C 1
ATOM 781 O O . VAL A 1 97 ? -5.183 -6.468 22.609 1.00 98.06 97 VAL A O 1
ATOM 784 N N 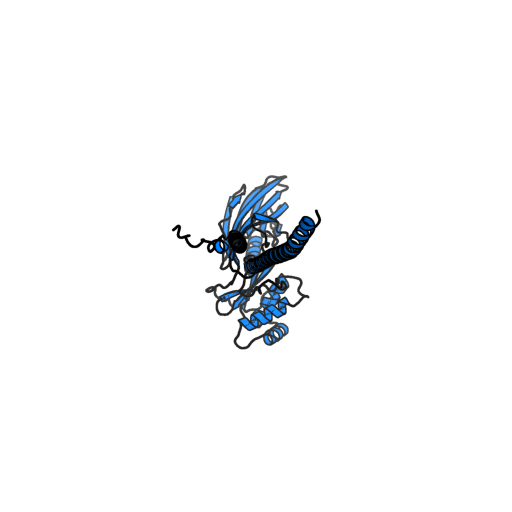. THR A 1 98 ? -4.881 -4.276 22.192 1.00 98.06 98 THR A N 1
ATOM 785 C CA . THR A 1 98 ? -5.073 -3.804 23.566 1.00 98.06 98 THR A CA 1
ATOM 786 C C . THR A 1 98 ? -6.355 -2.989 23.616 1.00 98.06 98 THR A C 1
ATOM 788 O O . THR A 1 98 ? -6.425 -1.893 23.062 1.00 98.06 98 THR A O 1
ATOM 791 N N . TRP A 1 99 ? -7.373 -3.543 24.267 1.00 97.44 99 TRP A N 1
ATOM 792 C CA . TRP A 1 99 ? -8.688 -2.933 24.431 1.00 97.44 99 TRP A CA 1
ATOM 793 C C . TRP A 1 99 ? -9.289 -3.385 25.770 1.00 97.44 99 TRP A C 1
ATOM 795 O O . TRP A 1 99 ? -9.198 -4.572 26.083 1.00 97.44 99 TRP A O 1
ATOM 805 N N . PRO A 1 100 ? -9.869 -2.479 26.581 1.00 94.12 100 PRO A N 1
ATOM 806 C CA . PRO A 1 100 ? -10.433 -2.828 27.886 1.00 94.12 100 PRO A CA 1
ATOM 807 C C . PRO A 1 100 ? -11.747 -3.623 27.812 1.00 94.12 100 PRO A C 1
ATOM 809 O O . PRO A 1 100 ? -12.160 -4.186 28.823 1.00 94.12 100 PRO A O 1
ATOM 812 N N . GLY A 1 101 ? -12.402 -3.669 26.650 1.00 95.38 101 GLY A N 1
ATOM 813 C CA . GLY A 1 101 ? -13.618 -4.448 26.426 1.00 95.38 101 GLY A CA 1
ATOM 814 C C . GLY A 1 101 ? -13.366 -5.774 25.704 1.00 95.38 101 GLY A C 1
ATOM 815 O O . GLY A 1 101 ? -12.312 -6.396 25.830 1.00 95.38 101 GLY A O 1
ATOM 816 N N . THR A 1 102 ? -14.346 -6.205 24.916 1.00 97.44 102 THR A N 1
ATOM 817 C CA . THR A 1 102 ? -14.239 -7.409 24.082 1.00 97.44 102 THR A CA 1
ATOM 818 C C . THR A 1 102 ? -13.850 -7.046 22.657 1.00 97.44 102 THR A C 1
ATOM 820 O O . THR A 1 102 ? -14.119 -5.938 22.192 1.00 97.44 102 THR A O 1
ATOM 823 N N . TRP A 1 103 ? -13.190 -7.968 21.963 1.00 97.69 103 TRP A N 1
ATOM 824 C CA . TRP A 1 103 ? -12.886 -7.800 20.550 1.00 97.69 103 TRP A CA 1
ATOM 825 C C . TRP A 1 103 ? -12.949 -9.130 19.809 1.00 97.69 103 TRP A C 1
ATOM 827 O O . TRP A 1 103 ? -12.717 -10.193 20.388 1.00 97.69 103 TRP A O 1
ATOM 837 N N . GLN A 1 104 ? -13.250 -9.057 18.517 1.00 97.12 104 GLN A N 1
ATOM 838 C CA . GLN A 1 104 ? -13.240 -10.197 17.609 1.00 97.12 104 GLN A CA 1
ATOM 839 C C . GLN A 1 104 ? -12.831 -9.767 16.203 1.00 97.12 104 GLN A C 1
ATOM 841 O O . GLN A 1 104 ? -13.054 -8.625 15.801 1.00 97.12 104 GLN A O 1
ATOM 846 N N . VAL A 1 105 ? -12.242 -10.697 15.455 1.00 95.44 105 VAL A N 1
ATOM 847 C CA . VAL A 1 105 ? -11.953 -10.511 14.032 1.00 95.44 105 VAL A CA 1
ATOM 848 C C . VAL A 1 105 ? -13.043 -11.206 13.228 1.00 95.44 105 VAL A C 1
ATOM 850 O O . VAL A 1 105 ? -13.334 -12.380 13.453 1.00 95.44 105 VAL A O 1
ATOM 853 N N . GLU A 1 106 ? -13.627 -10.475 12.292 1.00 94.31 106 GLU A N 1
ATOM 854 C CA . GLU A 1 106 ? -14.596 -10.956 11.315 1.00 94.31 106 GLU A CA 1
ATOM 855 C C . GLU A 1 106 ? -14.029 -10.763 9.905 1.00 94.31 106 GLU A C 1
ATOM 857 O O . GLU A 1 106 ? -13.134 -9.948 9.678 1.00 94.31 106 GLU A O 1
ATOM 862 N N . THR A 1 107 ? -14.530 -11.525 8.940 1.00 90.88 107 THR A N 1
ATOM 863 C CA . THR A 1 107 ? -14.203 -11.326 7.529 1.00 90.88 107 THR A CA 1
ATOM 864 C C . THR A 1 107 ? -15.490 -11.183 6.735 1.00 90.88 107 THR A C 1
ATOM 866 O O . THR A 1 107 ? -16.328 -12.083 6.760 1.00 90.88 107 THR A O 1
ATOM 869 N N . ILE A 1 108 ? -15.632 -10.066 6.021 1.00 88.00 108 ILE A N 1
ATOM 870 C CA . ILE A 1 108 ? -16.736 -9.829 5.087 1.00 88.00 108 ILE A CA 1
ATOM 871 C C . ILE A 1 108 ? -16.141 -9.801 3.681 1.00 88.00 108 ILE A C 1
ATOM 873 O O . ILE A 1 108 ? -15.404 -8.886 3.317 1.00 88.00 108 ILE A O 1
ATOM 877 N N . GLY A 1 109 ? -16.410 -10.847 2.898 1.00 83.50 109 GLY A N 1
ATOM 878 C CA . GLY A 1 109 ? -15.725 -11.052 1.622 1.00 83.50 109 GLY A CA 1
ATOM 879 C C . GLY A 1 109 ? -14.232 -11.304 1.845 1.00 83.50 109 GLY A C 1
ATOM 880 O O . GLY A 1 109 ? -13.863 -12.334 2.408 1.00 83.50 109 GLY A O 1
ATOM 881 N N . ARG A 1 110 ? -13.379 -10.370 1.408 1.00 83.75 110 ARG A N 1
ATOM 882 C CA . ARG A 1 110 ? -11.925 -10.405 1.651 1.00 83.75 110 ARG A CA 1
ATOM 883 C C . ARG A 1 110 ? -11.471 -9.441 2.750 1.00 83.75 110 ARG A C 1
ATOM 885 O O . ARG A 1 110 ? -10.347 -9.565 3.225 1.00 83.75 110 ARG A O 1
ATOM 892 N N . ILE A 1 111 ? -12.344 -8.531 3.179 1.00 90.06 111 ILE A N 1
ATOM 893 C CA . ILE A 1 111 ? -12.022 -7.477 4.140 1.00 90.06 111 ILE A CA 1
ATOM 894 C C . ILE A 1 111 ? -12.033 -8.070 5.543 1.00 90.06 111 ILE A C 1
ATOM 896 O O . ILE A 1 111 ? -13.050 -8.598 6.000 1.00 90.06 111 ILE A O 1
ATOM 900 N N . ALA A 1 112 ? -10.908 -7.951 6.244 1.00 93.38 112 ALA A N 1
ATOM 901 C CA . ALA A 1 112 ? -10.823 -8.281 7.657 1.00 93.38 112 ALA A CA 1
ATOM 902 C C . ALA A 1 112 ? -11.254 -7.075 8.503 1.00 93.38 112 ALA A C 1
ATOM 904 O O . ALA A 1 112 ? -10.707 -5.979 8.383 1.00 93.38 112 ALA A O 1
ATOM 905 N N . LEU A 1 113 ? -12.224 -7.292 9.384 1.00 95.19 113 LEU A N 1
ATOM 906 C CA . LEU A 1 113 ? -12.740 -6.294 10.309 1.00 95.19 113 LEU A CA 1
ATOM 907 C C . LEU A 1 113 ? -12.379 -6.695 11.732 1.00 95.19 113 LEU A C 1
ATOM 909 O O . LEU A 1 113 ? -12.669 -7.809 12.165 1.00 95.19 113 LEU A O 1
ATOM 913 N N . LEU A 1 114 ? -11.778 -5.779 12.481 1.00 96.94 114 LEU A N 1
ATOM 914 C CA . LEU A 1 114 ? -11.601 -5.930 13.917 1.00 96.94 114 LEU A CA 1
ATOM 915 C C . LEU A 1 114 ? -12.713 -5.157 14.621 1.00 96.94 114 LEU A C 1
ATOM 917 O O . LEU A 1 114 ? -12.719 -3.928 14.606 1.00 96.94 114 LEU A O 1
ATOM 921 N N . ARG A 1 115 ? -13.646 -5.880 15.239 1.00 97.00 115 ARG A N 1
ATOM 922 C CA . ARG A 1 115 ? -14.731 -5.301 16.033 1.00 97.00 115 ARG A CA 1
ATOM 923 C C . ARG A 1 115 ? -14.309 -5.239 17.490 1.00 97.00 115 ARG A C 1
ATOM 925 O O . ARG A 1 115 ? -13.889 -6.251 18.046 1.00 97.00 115 ARG A O 1
ATOM 932 N N . LEU A 1 116 ? -14.441 -4.070 18.099 1.00 97.25 116 LEU A N 1
ATOM 933 C CA . LEU A 1 116 ? -14.161 -3.809 19.500 1.00 97.25 116 LEU A CA 1
ATOM 934 C C . LEU A 1 116 ? -15.416 -3.226 20.145 1.00 97.25 116 LEU A C 1
ATOM 936 O O . LEU A 1 116 ? -15.964 -2.239 19.657 1.00 97.25 116 LEU A O 1
ATOM 940 N N . VAL A 1 117 ? -15.854 -3.832 21.245 1.00 96.94 117 VAL A N 1
ATOM 941 C CA . VAL A 1 117 ? -17.028 -3.396 22.011 1.00 96.94 117 VAL A CA 1
ATOM 942 C C . VAL A 1 117 ? -16.603 -3.137 23.444 1.00 96.94 117 VAL A C 1
ATOM 944 O O . VAL A 1 117 ? -15.889 -3.955 24.035 1.00 96.94 117 VAL A O 1
ATOM 947 N N . GLY A 1 118 ? -16.991 -2.002 24.014 1.00 96.00 118 GLY A N 1
ATOM 948 C CA . GLY A 1 118 ? -16.652 -1.669 25.394 1.00 96.00 118 GLY A CA 1
ATOM 949 C C . GLY A 1 118 ? -17.517 -0.561 25.970 1.00 96.00 118 GLY A C 1
ATOM 950 O O . GLY A 1 118 ? -18.067 0.255 25.239 1.00 96.00 118 GLY A O 1
ATOM 951 N N . GLU A 1 119 ? -17.613 -0.526 27.294 1.00 95.75 119 GLU A N 1
ATOM 952 C CA . GLU A 1 119 ? -18.309 0.534 28.018 1.00 95.75 119 GLU A CA 1
ATOM 953 C C . GLU A 1 119 ? -17.331 1.651 28.381 1.00 95.75 119 GLU A C 1
ATOM 955 O O . GLU A 1 119 ? -16.279 1.402 28.975 1.00 95.75 119 GLU A O 1
ATOM 960 N N . ILE A 1 120 ? -17.688 2.887 28.047 1.00 94.31 120 ILE A N 1
ATOM 961 C CA . ILE A 1 120 ? -16.976 4.093 28.470 1.00 94.31 120 ILE A CA 1
ATOM 962 C C . ILE A 1 120 ? -17.792 4.785 29.553 1.00 94.31 120 ILE A C 1
ATOM 964 O O . ILE A 1 120 ? -19.010 4.889 29.424 1.00 94.31 120 ILE A O 1
ATOM 968 N N . GLN A 1 121 ? -17.152 5.248 30.628 1.00 94.50 121 GLN A N 1
ATOM 969 C CA . GLN A 1 121 ? -17.839 6.057 31.634 1.00 94.50 121 GLN A CA 1
ATOM 970 C C . GLN A 1 121 ? -17.812 7.543 31.264 1.00 94.50 121 GLN A C 1
ATOM 972 O O . GLN A 1 121 ? -16.924 8.014 30.551 1.00 94.50 121 GLN A O 1
ATOM 977 N N . ALA A 1 122 ? -18.783 8.296 31.779 1.00 93.00 122 ALA A N 1
ATOM 978 C CA . ALA A 1 122 ? -18.874 9.740 31.585 1.00 93.00 122 ALA A CA 1
ATOM 979 C C . ALA A 1 122 ? -17.556 10.460 31.939 1.00 93.00 122 ALA A C 1
ATOM 981 O O . ALA A 1 122 ? -17.088 10.400 33.077 1.00 93.00 122 ALA A O 1
ATOM 982 N N . GLY A 1 123 ? -16.976 11.173 30.970 1.00 91.00 123 GLY A N 1
ATOM 983 C CA . GLY A 1 123 ? -15.733 11.931 31.143 1.00 91.00 123 GLY A CA 1
ATOM 984 C C . GLY A 1 123 ? -14.447 11.100 31.072 1.00 91.00 123 GLY A C 1
ATOM 985 O O . GLY A 1 123 ? -13.363 11.669 31.220 1.00 91.00 123 GLY A O 1
ATOM 986 N N . GLU A 1 124 ? -14.531 9.789 30.833 1.00 93.75 124 GLU A N 1
ATOM 987 C CA . GLU A 1 124 ? -13.360 8.943 30.607 1.00 93.75 124 GLU A CA 1
ATOM 988 C C . GLU A 1 124 ? -12.909 8.964 29.140 1.00 93.75 124 GLU A C 1
ATOM 990 O O . GLU A 1 124 ? -13.581 9.466 28.236 1.00 93.75 124 GLU A O 1
ATOM 995 N N . THR A 1 125 ? -11.709 8.438 28.901 1.00 94.25 125 THR A N 1
ATOM 996 C CA . THR A 1 125 ? -11.186 8.175 27.560 1.00 94.25 125 THR A CA 1
ATOM 997 C C . THR A 1 125 ? -10.705 6.736 27.508 1.00 94.25 125 THR A C 1
ATOM 999 O O . THR A 1 125 ? -9.845 6.345 28.297 1.00 94.25 125 THR A O 1
ATOM 1002 N N . LEU A 1 126 ? -11.248 5.957 26.578 1.00 95.31 126 LEU A N 1
ATOM 1003 C CA . LEU A 1 126 ? -10.758 4.622 26.268 1.00 95.31 126 LEU A CA 1
ATOM 1004 C C . LEU A 1 126 ? -9.728 4.711 25.152 1.00 95.31 126 LEU A C 1
ATOM 1006 O O . LEU A 1 126 ? -9.925 5.416 24.162 1.00 95.31 126 LEU A O 1
ATOM 1010 N N . THR A 1 127 ? -8.647 3.953 25.293 1.00 96.69 127 THR A N 1
ATOM 1011 C CA . THR A 1 127 ? -7.635 3.822 24.249 1.00 96.69 127 THR A CA 1
ATOM 1012 C C . THR A 1 127 ? -7.652 2.402 23.702 1.00 96.69 127 THR A C 1
ATOM 1014 O O . THR A 1 127 ? -7.438 1.448 24.451 1.00 96.69 127 THR A O 1
ATOM 1017 N N . ALA A 1 128 ? -7.878 2.271 22.396 1.00 97.38 128 ALA A N 1
ATOM 1018 C CA . ALA A 1 128 ? -7.618 1.048 21.648 1.00 97.38 128 ALA A CA 1
ATOM 1019 C C . ALA A 1 128 ? -6.243 1.145 20.983 1.00 97.38 128 ALA A C 1
ATOM 1021 O O . ALA A 1 128 ? -5.934 2.150 20.337 1.00 97.38 128 ALA A O 1
ATOM 1022 N N . GLU A 1 129 ? -5.435 0.096 21.102 1.00 98.06 129 GLU A N 1
ATOM 1023 C CA . GLU A 1 129 ? -4.184 -0.039 20.356 1.00 98.06 129 GLU A CA 1
ATOM 1024 C C . GLU A 1 129 ? -4.203 -1.337 19.548 1.00 98.06 129 GLU A C 1
ATOM 1026 O O . GLU A 1 129 ? -4.361 -2.422 20.108 1.00 98.06 129 GLU A O 1
ATOM 1031 N N . VAL A 1 130 ? -4.028 -1.218 18.231 1.00 97.88 130 VAL A N 1
ATOM 1032 C CA . VAL A 1 130 ? -3.978 -2.341 17.290 1.00 97.88 130 VAL A CA 1
ATOM 1033 C C . VAL A 1 130 ? -2.601 -2.353 16.645 1.00 97.88 130 VAL A C 1
ATOM 1035 O O . VAL A 1 130 ? -2.178 -1.374 16.030 1.00 97.88 130 VAL A O 1
ATOM 1038 N N . ILE A 1 131 ? -1.867 -3.450 16.808 1.00 97.94 131 ILE A N 1
ATOM 1039 C CA . ILE A 1 131 ? -0.516 -3.606 16.271 1.00 97.94 131 ILE A CA 1
ATOM 1040 C C . ILE A 1 131 ? -0.482 -4.826 15.369 1.00 97.94 131 ILE A C 1
ATOM 1042 O O . ILE A 1 131 ? -0.814 -5.926 15.793 1.00 97.94 131 ILE A O 1
ATOM 1046 N N . TYR A 1 132 ? 0.005 -4.665 14.147 1.00 97.44 132 TYR A N 1
ATOM 1047 C CA . TYR A 1 132 ? 0.206 -5.785 13.235 1.00 97.44 132 TYR A CA 1
ATOM 1048 C C . TYR A 1 132 ? 1.486 -5.612 12.426 1.00 97.44 132 TYR A C 1
ATOM 1050 O O . TYR A 1 132 ? 2.075 -4.527 12.340 1.00 97.44 132 TYR A O 1
ATOM 1058 N N . ARG A 1 133 ? 1.963 -6.722 11.866 1.00 97.62 133 ARG A N 1
ATOM 1059 C CA . ARG A 1 133 ? 3.102 -6.736 10.956 1.00 97.62 133 ARG A CA 1
ATOM 1060 C C . ARG A 1 133 ? 2.623 -7.053 9.556 1.00 97.62 133 ARG A C 1
ATOM 1062 O O . ARG A 1 133 ? 1.742 -7.889 9.374 1.00 97.62 133 ARG A O 1
ATOM 1069 N N . VAL A 1 134 ? 3.244 -6.391 8.593 1.00 97.31 134 VAL A N 1
ATOM 1070 C CA . VAL A 1 134 ? 3.022 -6.626 7.173 1.00 97.31 134 VAL A CA 1
ATOM 1071 C C . VAL A 1 134 ? 4.363 -6.945 6.542 1.00 97.31 134 VAL A C 1
ATOM 1073 O O . VAL A 1 134 ? 5.293 -6.140 6.623 1.00 97.31 134 VAL A O 1
ATOM 1076 N N . ASP A 1 135 ? 4.451 -8.111 5.924 1.00 97.44 135 ASP A N 1
ATOM 1077 C CA . ASP A 1 135 ? 5.553 -8.481 5.052 1.00 97.44 135 ASP A CA 1
ATOM 1078 C C . ASP A 1 135 ? 5.136 -8.204 3.609 1.00 97.44 135 ASP A C 1
ATOM 1080 O O . ASP A 1 135 ? 4.154 -8.763 3.127 1.00 97.44 135 ASP A O 1
ATOM 1084 N N . THR A 1 136 ? 5.862 -7.324 2.928 1.00 96.00 136 THR A N 1
ATOM 1085 C CA . THR A 1 136 ? 5.628 -6.951 1.532 1.00 96.00 136 THR A CA 1
ATOM 1086 C C . THR A 1 136 ? 6.831 -7.312 0.675 1.00 96.00 136 THR A C 1
ATOM 1088 O O . THR A 1 136 ? 7.971 -7.395 1.143 1.00 96.00 136 THR A O 1
ATOM 1091 N N . THR A 1 137 ? 6.596 -7.512 -0.613 1.00 93.69 137 THR A N 1
ATOM 1092 C CA . THR A 1 137 ? 7.660 -7.729 -1.597 1.00 93.69 137 THR A CA 1
ATOM 1093 C C . THR A 1 137 ? 7.822 -6.487 -2.460 1.00 93.69 137 THR A C 1
ATOM 1095 O O . THR A 1 137 ? 6.824 -5.928 -2.895 1.00 93.69 137 THR A O 1
ATOM 1098 N N . SER A 1 138 ? 9.054 -6.065 -2.741 1.00 93.44 138 SER A N 1
ATOM 1099 C CA . SER A 1 138 ? 9.380 -5.151 -3.840 1.00 93.44 138 SER A CA 1
ATOM 1100 C C . SER A 1 138 ? 9.925 -5.951 -5.016 1.00 93.44 138 SER A C 1
ATOM 1102 O O . SER A 1 138 ? 10.759 -6.834 -4.798 1.00 93.44 138 SER A O 1
ATOM 1104 N N . GLY A 1 139 ? 9.532 -5.621 -6.239 1.00 93.12 139 GLY A N 1
ATOM 1105 C CA . GLY A 1 139 ? 9.904 -6.376 -7.430 1.00 93.12 139 GLY A CA 1
ATOM 1106 C C . GLY A 1 139 ? 8.738 -6.534 -8.392 1.00 93.12 139 GLY A C 1
ATOM 1107 O O . GLY A 1 139 ? 7.794 -5.751 -8.366 1.00 93.12 139 GLY A O 1
ATOM 1108 N N . GLU A 1 140 ? 8.806 -7.571 -9.219 1.00 92.75 140 GLU A N 1
ATOM 1109 C CA . GLU A 1 140 ? 7.709 -7.968 -10.096 1.00 92.75 140 GLU A CA 1
ATOM 1110 C C . GLU A 1 140 ? 6.465 -8.339 -9.269 1.00 92.75 140 GLU A C 1
ATOM 1112 O O . GLU A 1 140 ? 6.558 -9.075 -8.284 1.00 92.75 140 GLU A O 1
ATOM 1117 N N . ALA A 1 141 ? 5.314 -7.788 -9.649 1.00 90.50 141 ALA A N 1
ATOM 1118 C CA . ALA A 1 141 ? 4.057 -7.862 -8.913 1.00 90.50 141 ALA A CA 1
ATOM 1119 C C . ALA A 1 141 ? 2.988 -8.520 -9.783 1.00 90.50 141 ALA A C 1
ATOM 1121 O O . ALA A 1 141 ? 2.100 -7.835 -10.282 1.00 90.50 141 ALA A O 1
ATOM 1122 N N . ASN A 1 142 ? 3.103 -9.835 -9.968 1.00 92.00 142 ASN A N 1
ATOM 1123 C CA . ASN A 1 142 ? 2.190 -10.612 -10.798 1.00 92.00 142 ASN A CA 1
ATOM 1124 C C . ASN A 1 142 ? 1.534 -11.709 -9.969 1.00 92.00 142 ASN A C 1
ATOM 1126 O O . ASN A 1 142 ? 2.232 -12.484 -9.309 1.00 92.00 142 ASN A O 1
ATOM 1130 N N . TRP A 1 143 ? 0.214 -11.835 -10.055 1.00 92.75 143 TRP A N 1
ATOM 1131 C CA . TRP A 1 143 ? -0.490 -12.966 -9.461 1.00 92.75 143 TRP A CA 1
ATOM 1132 C C . TRP A 1 143 ? -1.486 -13.605 -10.410 1.00 92.75 143 TRP A C 1
ATOM 1134 O O . TRP A 1 143 ? -2.225 -12.949 -11.138 1.00 92.75 143 TRP A O 1
ATOM 1144 N N . ILE A 1 144 ? -1.452 -14.935 -10.411 1.00 91.88 144 ILE A N 1
ATOM 1145 C CA . ILE A 1 144 ? -2.177 -15.800 -11.337 1.00 91.88 144 ILE A CA 1
ATOM 1146 C C . ILE A 1 144 ? -3.252 -16.546 -10.551 1.00 91.88 144 ILE A C 1
ATOM 1148 O O . ILE A 1 144 ? -3.029 -16.951 -9.411 1.00 91.88 144 ILE A O 1
ATOM 1152 N N . GLY A 1 145 ? -4.390 -16.793 -11.197 1.00 87.00 145 GLY A N 1
ATOM 1153 C CA . GLY A 1 145 ? -5.435 -17.683 -10.689 1.00 87.00 145 GLY A CA 1
ATOM 1154 C C . GLY A 1 145 ? -6.627 -16.967 -10.066 1.00 87.00 145 GLY A C 1
ATOM 1155 O O . GLY A 1 145 ? -7.643 -17.612 -9.820 1.00 87.00 145 GLY A O 1
ATOM 1156 N N . GLU A 1 146 ? -6.544 -15.654 -9.866 1.00 90.19 146 GLU A N 1
ATOM 1157 C CA . GLU A 1 146 ? -7.718 -14.845 -9.558 1.00 90.19 146 GLU A CA 1
ATOM 1158 C C . GLU A 1 146 ? -8.508 -14.577 -10.854 1.00 90.19 146 GLU A C 1
ATOM 1160 O O . GLU A 1 146 ? -7.921 -14.098 -11.829 1.00 90.19 146 GLU A O 1
ATOM 1165 N N . PRO A 1 147 ? -9.806 -14.933 -10.912 1.00 92.31 147 PRO A N 1
ATOM 1166 C CA . PRO A 1 147 ? -10.599 -14.782 -12.125 1.00 92.31 147 PRO A CA 1
ATOM 1167 C C . PRO A 1 147 ? -10.864 -13.309 -12.436 1.00 92.31 147 PRO A C 1
ATOM 1169 O O . PRO A 1 147 ? -10.995 -12.496 -11.528 1.00 92.31 147 PRO A O 1
ATOM 1172 N N . VAL A 1 148 ? -11.007 -13.003 -13.725 1.00 95.12 148 VAL A N 1
ATOM 1173 C CA . VAL A 1 148 ? -11.546 -11.718 -14.177 1.00 95.12 148 VAL A CA 1
ATOM 1174 C C . VAL A 1 148 ? -13.062 -11.732 -14.020 1.00 95.12 148 VAL A C 1
ATOM 1176 O O . VAL A 1 148 ? -13.735 -12.635 -14.532 1.00 95.12 148 VAL A O 1
ATOM 1179 N N . LEU A 1 149 ? -13.592 -10.732 -13.332 1.00 94.31 149 LEU A N 1
ATOM 1180 C CA . LEU A 1 149 ? -15.017 -10.505 -13.155 1.00 94.31 149 LEU A CA 1
ATOM 1181 C C . LEU A 1 149 ? -15.558 -9.600 -14.275 1.00 94.31 149 LEU A C 1
ATOM 1183 O O . LEU A 1 149 ? -14.854 -8.706 -14.745 1.00 94.31 149 LEU A O 1
ATOM 1187 N N . PRO A 1 150 ? -16.817 -9.785 -14.718 1.00 94.56 150 PRO A N 1
ATOM 1188 C CA . PRO A 1 150 ? -17.398 -8.944 -15.766 1.00 94.56 150 PRO A CA 1
ATOM 1189 C C . PRO A 1 150 ? -17.393 -7.447 -15.427 1.00 94.56 150 PRO A C 1
ATOM 1191 O O . PRO A 1 150 ? -17.175 -6.625 -16.312 1.00 94.56 150 PRO A O 1
ATOM 1194 N N . GLU A 1 151 ? -17.596 -7.085 -14.159 1.00 93.50 151 GLU A N 1
ATOM 1195 C CA . GLU A 1 151 ? -17.547 -5.693 -13.687 1.00 93.50 151 GLU A CA 1
ATOM 1196 C C . GLU A 1 151 ? -16.198 -5.000 -13.918 1.00 93.50 151 GLU A C 1
ATOM 1198 O O . GLU A 1 151 ? -16.159 -3.788 -14.117 1.00 93.50 151 GLU A O 1
ATOM 1203 N N . GLU A 1 152 ? -15.099 -5.750 -13.996 1.00 95.75 152 GLU A N 1
ATOM 1204 C CA . GLU A 1 152 ? -13.755 -5.205 -14.220 1.00 95.75 152 GLU A CA 1
ATOM 1205 C C . GLU A 1 152 ? -13.535 -4.760 -15.673 1.00 95.75 152 GLU A C 1
ATOM 1207 O O . GLU A 1 152 ? -12.498 -4.177 -15.980 1.00 95.75 152 GLU A O 1
ATOM 1212 N N . LEU A 1 153 ? -14.507 -5.010 -16.557 1.00 96.50 153 LEU A N 1
ATOM 1213 C CA . LEU A 1 153 ? -14.566 -4.533 -17.943 1.00 96.50 153 LEU A CA 1
ATOM 1214 C C . LEU A 1 153 ? -15.662 -3.481 -18.168 1.00 96.50 153 LEU A C 1
ATOM 1216 O O . LEU A 1 153 ? -15.659 -2.802 -19.193 1.00 96.50 153 LEU A O 1
ATOM 1220 N N . LEU A 1 154 ? -16.617 -3.359 -17.245 1.00 96.06 154 LEU A N 1
ATOM 1221 C CA . LEU A 1 154 ? -17.799 -2.516 -17.408 1.00 96.06 154 LEU A CA 1
ATOM 1222 C C . LEU A 1 154 ? -17.594 -1.123 -16.790 1.00 96.06 154 LEU A C 1
ATOM 1224 O O . LEU A 1 154 ? -16.773 -0.955 -15.882 1.00 96.06 154 LEU A O 1
ATOM 1228 N N . PRO A 1 155 ? -18.335 -0.103 -17.257 1.00 95.19 155 PRO A N 1
ATOM 1229 C CA . PRO A 1 155 ? -18.392 1.176 -16.563 1.00 95.19 155 PRO A CA 1
ATOM 1230 C C . PRO A 1 155 ? -18.963 0.997 -15.150 1.00 95.19 155 PRO A C 1
ATOM 1232 O O . PRO A 1 155 ? -19.817 0.143 -14.902 1.00 95.19 155 PRO A O 1
ATOM 1235 N N . SER A 1 156 ? -18.501 1.827 -14.223 1.00 93.00 156 SER A N 1
ATOM 1236 C CA . SER A 1 156 ? -18.984 1.871 -12.840 1.00 93.00 156 SER A CA 1
ATOM 1237 C C . SER A 1 156 ? -18.958 3.306 -12.318 1.00 93.00 156 SER A C 1
ATOM 1239 O O . SER A 1 156 ? -18.528 4.224 -13.021 1.00 93.00 156 SER A O 1
ATOM 1241 N N . GLU A 1 157 ? -19.422 3.531 -11.088 1.00 89.19 157 GLU A N 1
ATOM 1242 C CA . GLU A 1 157 ? -19.335 4.854 -10.463 1.00 89.19 157 GLU A CA 1
ATOM 1243 C C . GLU A 1 157 ? -17.880 5.356 -10.465 1.00 89.19 157 GLU A C 1
ATOM 1245 O O . GLU A 1 157 ? -16.953 4.623 -10.126 1.00 89.19 157 GLU A O 1
ATOM 1250 N N . GLY A 1 158 ? -17.670 6.583 -10.954 1.00 89.94 158 GLY A N 1
ATOM 1251 C CA . GLY A 1 158 ? -16.337 7.170 -11.129 1.00 89.94 158 GLY A CA 1
ATOM 1252 C C . GLY A 1 158 ? -15.506 6.626 -12.303 1.00 89.94 158 GLY A C 1
ATOM 1253 O O . GLY A 1 158 ? -14.417 7.146 -12.532 1.00 89.94 158 GLY A O 1
ATOM 1254 N N . ILE A 1 159 ? -15.996 5.634 -13.060 1.00 94.56 159 ILE A N 1
ATOM 1255 C CA . ILE A 1 159 ? -15.285 4.983 -14.176 1.00 94.56 159 ILE A CA 1
ATOM 1256 C C . ILE A 1 159 ? -16.197 4.944 -15.425 1.00 94.56 159 ILE A C 1
ATOM 1258 O O . ILE A 1 159 ? -16.801 3.909 -15.722 1.00 94.56 159 ILE A O 1
ATOM 1262 N N . PRO A 1 160 ? -16.339 6.061 -16.170 1.00 95.88 160 PRO A N 1
ATOM 1263 C CA . PRO A 1 160 ? -17.235 6.171 -17.328 1.00 95.88 160 PRO A CA 1
ATOM 1264 C C . PRO A 1 160 ? -16.617 5.567 -18.606 1.00 95.88 160 PRO A C 1
ATOM 1266 O O . PRO A 1 160 ? -16.381 6.260 -19.596 1.00 95.88 160 PRO A O 1
ATOM 1269 N N . ALA A 1 161 ? -16.316 4.266 -18.578 1.00 95.62 161 ALA A N 1
ATOM 1270 C CA . ALA A 1 161 ? -15.612 3.553 -19.653 1.00 95.62 161 ALA A CA 1
ATOM 1271 C C . ALA A 1 161 ? -16.405 3.419 -20.974 1.00 95.62 161 ALA A C 1
ATOM 1273 O O . ALA A 1 161 ? -15.843 3.016 -21.989 1.00 95.62 161 ALA A O 1
ATOM 1274 N N . ASP A 1 162 ? -17.698 3.747 -20.972 1.00 96.62 162 ASP A N 1
ATOM 1275 C CA . ASP A 1 162 ? -18.621 3.644 -22.108 1.00 96.62 162 ASP A CA 1
ATOM 1276 C C . ASP A 1 162 ? -18.891 4.983 -22.824 1.00 96.62 162 ASP A C 1
ATOM 1278 O O . ASP A 1 162 ? -19.640 5.022 -23.804 1.00 96.62 162 ASP A O 1
ATOM 1282 N N . SER A 1 163 ? -18.274 6.084 -22.376 1.00 97.12 163 SER A N 1
ATOM 1283 C CA . SER A 1 163 ? -18.366 7.380 -23.062 1.00 97.12 163 SER A CA 1
ATOM 1284 C C . SER A 1 163 ? -17.743 7.298 -24.468 1.00 97.12 163 SER A C 1
ATOM 1286 O O . SER A 1 163 ? -16.622 6.802 -24.608 1.00 97.12 163 SER A O 1
ATOM 1288 N N . PRO A 1 164 ? -18.403 7.833 -25.518 1.00 97.31 164 PRO A N 1
ATOM 1289 C CA . PRO A 1 164 ? -17.845 7.857 -26.871 1.00 97.31 164 PRO A CA 1
ATOM 1290 C C . PRO A 1 164 ? -16.476 8.545 -26.962 1.00 97.31 164 PRO A C 1
ATOM 1292 O O . PRO A 1 164 ? -15.610 8.107 -27.718 1.00 97.31 164 PRO A O 1
ATOM 1295 N N . GLU A 1 165 ? -16.268 9.611 -26.186 1.00 97.25 165 GLU A N 1
ATOM 1296 C CA . GLU A 1 165 ? -15.003 10.340 -26.121 1.00 97.25 165 GLU A CA 1
ATOM 1297 C C . GLU A 1 165 ? -13.892 9.478 -25.511 1.00 97.25 165 GLU A C 1
ATOM 1299 O O . GLU A 1 165 ? -12.794 9.406 -26.064 1.00 97.25 165 GLU A O 1
ATOM 1304 N N . ILE A 1 166 ? -14.196 8.789 -24.408 1.00 97.62 166 ILE A N 1
ATOM 1305 C CA . ILE A 1 166 ? -13.272 7.871 -23.734 1.00 97.62 166 ILE A CA 1
ATOM 1306 C C . ILE A 1 166 ? -12.924 6.685 -24.633 1.00 97.62 166 ILE A C 1
ATOM 1308 O O . ILE A 1 166 ? -11.750 6.341 -24.752 1.00 97.62 166 ILE A O 1
ATOM 1312 N N . ILE A 1 167 ? -13.917 6.087 -25.295 1.00 97.94 167 ILE A N 1
ATOM 1313 C CA . ILE A 1 167 ? -13.705 4.973 -26.227 1.00 97.94 167 ILE A CA 1
ATOM 1314 C C . ILE A 1 167 ? -12.792 5.417 -27.370 1.00 97.94 167 ILE A C 1
ATOM 1316 O O . ILE A 1 167 ? -11.781 4.770 -27.624 1.00 97.94 167 ILE A O 1
ATOM 1320 N N . SER A 1 168 ? -13.079 6.557 -28.008 1.00 97.69 168 SER A N 1
ATOM 1321 C CA . SER A 1 168 ? -12.238 7.080 -29.091 1.00 97.69 168 SER A CA 1
ATOM 1322 C C . SER A 1 168 ? -10.808 7.381 -28.625 1.00 97.69 168 SER A C 1
ATOM 1324 O O . SER A 1 168 ? -9.846 7.127 -29.357 1.00 97.69 168 SER A O 1
ATOM 1326 N N . GLN A 1 169 ? -10.647 7.894 -27.402 1.00 97.75 169 GLN A N 1
ATOM 1327 C CA . GLN A 1 169 ? -9.333 8.113 -26.809 1.00 97.75 169 GLN A CA 1
ATOM 1328 C C . GLN A 1 169 ? -8.597 6.789 -26.573 1.00 97.75 169 GLN A C 1
ATOM 1330 O O . GLN A 1 169 ? -7.434 6.673 -26.963 1.00 97.75 169 GLN A O 1
ATOM 1335 N N . ALA A 1 170 ? -9.257 5.793 -25.984 1.00 97.38 170 ALA A N 1
ATOM 1336 C CA . ALA A 1 170 ? -8.682 4.479 -25.725 1.00 97.38 170 ALA A CA 1
ATOM 1337 C C . ALA A 1 170 ? -8.290 3.766 -27.029 1.00 97.38 170 ALA A C 1
ATOM 1339 O O . ALA A 1 170 ? -7.161 3.299 -27.142 1.00 97.38 170 ALA A O 1
ATOM 1340 N N . GLU A 1 171 ? -9.155 3.777 -28.050 1.00 97.50 171 GLU A N 1
ATOM 1341 C CA . GLU A 1 171 ? -8.885 3.218 -29.384 1.00 97.50 171 GLU A CA 1
ATOM 1342 C C . GLU A 1 171 ? -7.609 3.794 -30.014 1.00 97.50 171 GLU A C 1
ATOM 1344 O O . GLU A 1 171 ? -6.836 3.061 -30.628 1.00 97.50 171 GLU A O 1
ATOM 1349 N N . SER A 1 172 ? -7.336 5.090 -29.815 1.00 97.62 172 SER A N 1
ATOM 1350 C CA . SER A 1 172 ? -6.108 5.731 -30.313 1.00 97.62 172 SER A CA 1
ATOM 1351 C C . SER A 1 172 ? -4.822 5.261 -29.613 1.00 97.62 172 SER A C 1
ATOM 1353 O O . SER A 1 172 ? -3.724 5.492 -30.124 1.00 97.62 172 SER A O 1
ATOM 1355 N N . MET A 1 173 ? -4.949 4.611 -28.451 1.00 98.00 173 MET A N 1
ATOM 1356 C CA . MET A 1 173 ? -3.847 4.082 -27.639 1.00 98.00 173 MET A CA 1
ATOM 1357 C C . MET A 1 173 ? -3.670 2.564 -27.786 1.00 98.00 173 MET A C 1
ATOM 1359 O O . MET A 1 173 ? -2.663 2.031 -27.315 1.00 98.00 173 MET A O 1
ATOM 1363 N N . VAL A 1 174 ? -4.619 1.870 -28.428 1.00 97.81 174 VAL A N 1
ATOM 1364 C CA . VAL A 1 174 ? -4.568 0.416 -28.625 1.00 97.81 174 VAL A CA 1
ATOM 1365 C C . VAL A 1 174 ? -3.389 0.038 -29.516 1.00 97.81 174 VAL A C 1
ATOM 1367 O O . VAL A 1 174 ? -3.200 0.565 -30.612 1.00 97.81 174 VAL A O 1
ATOM 1370 N N . VAL A 1 175 ? -2.603 -0.926 -29.041 1.00 97.31 175 VAL A N 1
ATOM 1371 C CA . VAL A 1 175 ? -1.546 -1.588 -29.802 1.00 97.31 175 VAL A CA 1
ATOM 1372 C C . VAL A 1 175 ? -2.043 -2.968 -30.224 1.00 97.31 175 VAL A C 1
ATOM 1374 O O . VAL A 1 175 ? -2.389 -3.800 -29.382 1.00 97.31 175 VAL A O 1
ATOM 1377 N N . ASP A 1 176 ? -2.067 -3.215 -31.534 1.00 94.56 176 ASP A N 1
ATOM 1378 C CA . ASP A 1 176 ? -2.616 -4.439 -32.124 1.00 94.56 176 ASP A CA 1
ATOM 1379 C C . ASP A 1 176 ? -2.061 -5.715 -31.472 1.00 94.56 176 ASP A C 1
ATOM 1381 O O . ASP A 1 176 ? -0.863 -5.995 -31.526 1.00 94.56 176 ASP A O 1
ATOM 1385 N N . ASN A 1 177 ? -2.965 -6.534 -30.922 1.00 92.88 177 ASN A N 1
ATOM 1386 C CA . ASN A 1 177 ? -2.675 -7.816 -30.265 1.00 92.88 177 ASN A CA 1
ATOM 1387 C C . ASN A 1 177 ? -1.694 -7.742 -29.077 1.00 92.88 177 ASN A C 1
ATOM 1389 O O . ASN A 1 177 ? -1.106 -8.763 -28.715 1.00 92.88 177 ASN A O 1
ATOM 1393 N N . ASP A 1 178 ? -1.524 -6.575 -28.451 1.00 96.44 178 ASP A N 1
ATOM 1394 C CA . ASP A 1 178 ? -0.630 -6.409 -27.304 1.00 96.44 178 ASP A CA 1
ATOM 1395 C C . ASP A 1 178 ? -1.286 -5.561 -26.203 1.00 96.44 178 ASP A C 1
ATOM 1397 O O . ASP A 1 178 ? -1.181 -4.330 -26.159 1.00 96.44 178 ASP A O 1
ATOM 1401 N N . SER A 1 179 ? -1.978 -6.238 -25.282 1.00 96.38 179 SER A N 1
ATOM 1402 C CA . SER A 1 179 ? -2.623 -5.583 -24.139 1.00 96.38 179 SER A CA 1
ATOM 1403 C C . SER A 1 179 ? -1.616 -4.970 -23.168 1.00 96.38 179 SER A C 1
ATOM 1405 O O . SER A 1 179 ? -1.905 -3.934 -22.580 1.00 96.38 179 SER A O 1
ATOM 1407 N N . LEU A 1 180 ? -0.414 -5.544 -23.036 1.00 96.19 180 LEU A N 1
ATOM 1408 C CA . LEU A 1 180 ? 0.636 -4.981 -22.185 1.00 96.19 180 LEU A CA 1
ATOM 1409 C C . LEU A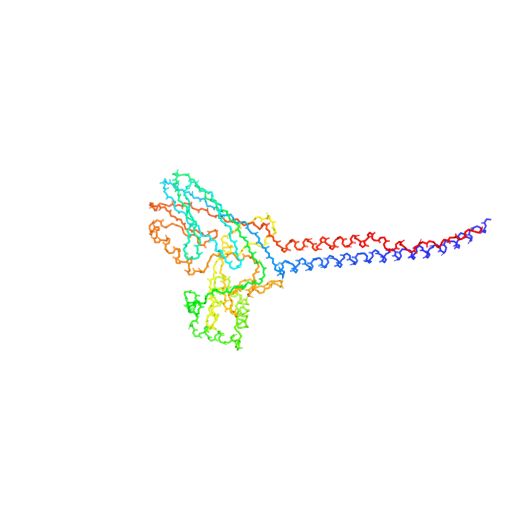 1 180 ? 1.183 -3.681 -22.784 1.00 96.19 180 LEU A C 1
ATOM 1411 O O . LEU A 1 180 ? 1.362 -2.698 -22.066 1.00 96.19 180 LEU A O 1
ATOM 1415 N N . ALA A 1 181 ? 1.446 -3.653 -24.092 1.00 96.94 181 ALA A N 1
ATOM 1416 C CA . ALA A 1 181 ? 1.864 -2.428 -24.767 1.00 96.94 181 ALA A CA 1
ATOM 1417 C C . ALA A 1 181 ? 0.766 -1.358 -24.724 1.00 96.94 181 ALA A C 1
ATOM 1419 O O . ALA A 1 181 ? 1.081 -0.198 -24.468 1.00 96.94 181 ALA A O 1
ATOM 1420 N N . THR A 1 182 ? -0.500 -1.750 -24.895 1.00 98.06 182 THR A N 1
ATOM 1421 C CA . THR A 1 182 ? -1.658 -0.852 -24.762 1.00 98.06 182 THR A CA 1
ATOM 1422 C C . THR A 1 182 ? -1.737 -0.247 -23.357 1.00 98.06 182 THR A C 1
ATOM 1424 O O . THR A 1 182 ? -1.700 0.975 -23.220 1.00 98.06 182 THR A O 1
ATOM 1427 N N . ALA A 1 183 ? -1.730 -1.078 -22.308 1.00 97.38 183 ALA A N 1
ATOM 1428 C CA . ALA A 1 183 ? -1.740 -0.619 -20.916 1.00 97.38 183 ALA A CA 1
ATOM 1429 C C . ALA A 1 183 ? -0.544 0.292 -20.608 1.00 97.38 183 ALA A C 1
ATOM 1431 O O . ALA A 1 183 ? -0.676 1.310 -19.942 1.00 97.38 183 ALA A O 1
ATOM 1432 N N . LYS A 1 184 ? 0.635 0.001 -21.167 1.00 96.00 184 LYS A N 1
ATOM 1433 C CA . LYS A 1 184 ? 1.815 0.858 -21.011 1.00 96.00 184 LYS A CA 1
ATOM 1434 C C . LYS A 1 184 ? 1.655 2.232 -21.669 1.00 96.00 184 LYS A C 1
ATOM 1436 O O . LYS A 1 184 ? 2.126 3.217 -21.100 1.00 96.00 184 LYS A O 1
ATOM 1441 N N . VAL A 1 185 ? 1.040 2.311 -22.852 1.00 97.06 185 VAL A N 1
ATOM 1442 C CA . VAL A 1 185 ? 0.737 3.594 -23.512 1.00 97.06 185 VAL A CA 1
ATOM 1443 C C . VAL A 1 185 ? -0.264 4.387 -22.675 1.00 97.06 185 VAL A C 1
ATOM 1445 O O . VAL A 1 185 ? -0.025 5.569 -22.432 1.00 97.06 185 VAL A O 1
ATOM 1448 N N . ILE A 1 186 ? -1.321 3.733 -22.181 1.00 97.38 186 ILE A N 1
ATOM 1449 C CA . ILE A 1 186 ? -2.318 4.337 -21.285 1.00 97.38 186 ILE A CA 1
ATOM 1450 C C . ILE A 1 186 ? -1.640 4.861 -20.014 1.00 97.38 186 ILE A C 1
ATOM 1452 O O . ILE A 1 186 ? -1.753 6.048 -19.707 1.00 97.38 186 ILE A O 1
ATOM 1456 N N . TYR A 1 187 ? -0.859 4.020 -19.331 1.00 95.69 187 TYR A N 1
ATOM 1457 C CA . TYR A 1 187 ? -0.084 4.388 -18.151 1.00 95.69 187 TYR A CA 1
ATOM 1458 C C . TYR A 1 187 ? 0.778 5.622 -18.414 1.00 95.69 187 TYR A C 1
ATOM 1460 O O . TYR A 1 187 ? 0.668 6.610 -17.696 1.00 95.69 187 TYR A O 1
ATOM 1468 N N . ASP A 1 188 ? 1.628 5.600 -19.448 1.00 93.62 188 ASP A N 1
ATOM 1469 C CA . ASP A 1 188 ? 2.544 6.707 -19.741 1.00 93.62 188 ASP A CA 1
ATOM 1470 C C . ASP A 1 188 ? 1.772 7.996 -20.088 1.00 93.62 188 ASP A C 1
ATOM 1472 O O . ASP A 1 188 ? 2.180 9.083 -19.670 1.00 93.62 188 ASP A O 1
ATOM 1476 N N . ALA A 1 189 ? 0.647 7.885 -20.804 1.00 94.31 189 ALA A N 1
ATOM 1477 C CA . ALA A 1 189 ? -0.206 9.015 -21.154 1.00 94.31 189 ALA A CA 1
ATOM 1478 C C . ALA A 1 189 ? -0.850 9.646 -19.915 1.00 94.31 189 ALA A C 1
ATOM 1480 O O . ALA A 1 189 ? -0.708 10.851 -19.711 1.00 94.31 189 ALA A O 1
ATOM 1481 N N . VAL A 1 190 ? -1.504 8.849 -19.064 1.00 94.75 190 VAL A N 1
ATOM 1482 C CA . VAL A 1 190 ? -2.148 9.343 -17.837 1.00 94.75 190 VAL A CA 1
ATOM 1483 C C . VAL A 1 190 ? -1.106 9.890 -16.873 1.00 94.75 190 VAL A C 1
ATOM 1485 O O . VAL A 1 190 ? -1.275 10.962 -16.297 1.00 94.75 190 VAL A O 1
ATOM 1488 N N . ALA A 1 191 ? 0.014 9.195 -16.718 1.00 90.94 191 ALA A N 1
ATOM 1489 C CA . ALA A 1 191 ? 1.062 9.590 -15.800 1.00 90.94 191 ALA A CA 1
ATOM 1490 C C . ALA A 1 191 ? 1.754 10.910 -16.204 1.00 90.94 191 ALA A C 1
ATOM 1492 O O . ALA A 1 191 ? 2.182 11.687 -15.346 1.00 90.94 191 ALA A O 1
ATOM 1493 N N . ALA A 1 192 ? 1.801 11.216 -17.504 1.00 90.62 192 ALA A N 1
ATOM 1494 C CA . ALA A 1 192 ? 2.311 12.482 -18.020 1.00 90.62 192 ALA A CA 1
ATOM 1495 C C . ALA A 1 192 ? 1.372 13.681 -17.788 1.00 90.62 192 ALA A C 1
ATOM 1497 O O . ALA A 1 192 ? 1.857 14.815 -17.799 1.00 90.62 192 ALA A O 1
ATOM 1498 N N . GLN A 1 193 ? 0.072 13.466 -17.549 1.00 90.19 193 GLN A N 1
ATOM 1499 C CA . GLN A 1 193 ? -0.888 14.553 -17.337 1.00 90.19 193 GLN A CA 1
ATOM 1500 C C . GLN A 1 193 ? -0.625 15.265 -16.007 1.00 90.19 193 GLN A C 1
ATOM 1502 O O . GLN A 1 193 ? -0.674 14.649 -14.944 1.00 90.19 193 GLN A O 1
ATOM 1507 N N . GLU A 1 194 ? -0.333 16.564 -16.055 1.00 85.06 194 GLU A N 1
ATOM 1508 C CA . GLU A 1 194 ? -0.092 17.389 -14.857 1.00 85.06 194 GLU A CA 1
ATOM 1509 C C . GLU A 1 194 ? -1.383 17.935 -14.240 1.00 85.06 194 GLU A C 1
ATOM 1511 O O . GLU A 1 194 ? -1.395 18.266 -13.058 1.00 85.06 194 GLU A O 1
ATOM 1516 N N . GLU A 1 195 ? -2.458 18.002 -15.027 1.00 86.81 195 GLU A N 1
ATOM 1517 C CA . GLU A 1 195 ? -3.739 18.593 -14.625 1.00 86.81 195 GLU A CA 1
ATOM 1518 C C . GLU A 1 195 ? -4.482 17.736 -13.589 1.00 86.81 195 GLU A C 1
ATOM 1520 O O . GLU A 1 195 ? -5.140 18.279 -12.705 1.00 86.81 195 GLU A O 1
ATOM 1525 N N . ILE A 1 196 ? -4.311 16.409 -13.634 1.00 84.38 196 ILE A N 1
ATOM 1526 C CA . ILE A 1 196 ? -4.912 15.482 -12.667 1.00 84.38 196 ILE A CA 1
ATOM 1527 C C . ILE A 1 196 ? -4.071 15.468 -11.386 1.00 84.38 196 ILE A C 1
ATOM 1529 O O . ILE A 1 196 ? -3.186 14.628 -11.200 1.00 84.38 196 ILE A O 1
ATOM 1533 N N . THR A 1 197 ? -4.299 16.430 -10.498 1.00 81.69 197 THR A N 1
ATOM 1534 C CA . THR A 1 197 ? -3.554 16.511 -9.232 1.00 81.69 197 THR A CA 1
ATOM 1535 C C . THR A 1 197 ? -4.036 15.505 -8.192 1.00 81.69 197 THR A C 1
ATOM 1537 O O . THR A 1 197 ? -3.259 15.121 -7.316 1.00 81.69 197 THR A O 1
ATOM 1540 N N . ASP A 1 198 ? -5.297 15.076 -8.283 1.00 87.62 198 ASP A N 1
ATOM 1541 C CA . ASP A 1 198 ? -5.857 14.079 -7.378 1.00 87.62 198 ASP A CA 1
ATOM 1542 C C . ASP A 1 198 ? -5.430 12.661 -7.790 1.00 87.62 198 ASP A C 1
ATOM 1544 O O . ASP A 1 198 ? -5.540 12.245 -8.944 1.00 87.62 198 ASP A O 1
ATOM 1548 N N . ARG A 1 199 ? -4.922 11.899 -6.821 1.00 87.31 199 ARG A N 1
ATOM 1549 C CA . ARG A 1 199 ? -4.490 10.511 -7.029 1.00 87.31 199 ARG A CA 1
ATOM 1550 C C . ARG A 1 199 ? -5.674 9.599 -7.319 1.00 87.31 199 ARG A C 1
ATOM 1552 O O . ARG A 1 199 ? -5.536 8.678 -8.119 1.00 87.31 199 ARG A O 1
ATOM 1559 N N . ASN A 1 200 ? -6.820 9.879 -6.705 1.00 89.38 200 ASN A N 1
ATOM 1560 C CA . ASN A 1 200 ? -8.019 9.066 -6.859 1.00 89.38 200 ASN A CA 1
ATOM 1561 C C . ASN A 1 200 ? -8.596 9.224 -8.265 1.00 89.38 200 ASN A C 1
ATOM 1563 O O . ASN A 1 200 ? -8.834 8.231 -8.950 1.00 89.38 200 ASN A O 1
ATOM 1567 N N . GLU A 1 201 ? -8.717 10.468 -8.729 1.00 92.62 201 GLU A N 1
ATOM 1568 C CA . GLU A 1 201 ? -9.085 10.780 -10.111 1.00 92.62 201 GLU A CA 1
ATOM 1569 C C . GLU A 1 201 ? -8.125 10.123 -11.113 1.00 92.62 201 GLU A C 1
ATOM 1571 O O . GLU A 1 201 ? -8.563 9.534 -12.100 1.00 92.62 201 GLU A O 1
ATOM 1576 N N . ARG A 1 202 ? -6.817 10.131 -10.829 1.00 94.50 202 ARG A N 1
ATOM 1577 C CA . ARG A 1 202 ? -5.820 9.498 -11.699 1.00 94.50 202 ARG A CA 1
ATOM 1578 C C . ARG A 1 202 ? -6.000 7.985 -11.810 1.00 94.50 202 ARG A C 1
ATOM 1580 O O . ARG A 1 202 ? -5.972 7.469 -12.924 1.00 94.50 202 ARG A O 1
ATOM 1587 N N . ALA A 1 203 ? -6.183 7.283 -10.693 1.00 95.50 203 ALA A N 1
ATOM 1588 C CA . ALA A 1 203 ? -6.425 5.839 -10.702 1.00 95.50 203 ALA A CA 1
ATOM 1589 C C . ALA A 1 203 ? -7.737 5.488 -11.426 1.00 95.50 203 ALA A C 1
ATOM 1591 O O . ALA A 1 203 ? -7.788 4.556 -12.231 1.00 95.50 203 ALA A O 1
ATOM 1592 N N . ASN A 1 204 ? -8.791 6.279 -11.212 1.00 96.06 204 ASN A N 1
ATOM 1593 C CA . ASN A 1 204 ? -10.056 6.107 -11.924 1.00 96.06 204 ASN A CA 1
ATOM 1594 C C . ASN A 1 204 ? -9.901 6.343 -13.429 1.00 96.06 204 ASN A C 1
ATOM 1596 O O . ASN A 1 204 ? -10.478 5.609 -14.229 1.00 96.06 204 ASN A O 1
ATOM 1600 N N . PHE A 1 205 ? -9.092 7.323 -13.837 1.00 96.81 205 PHE A N 1
ATOM 1601 C CA . PHE A 1 205 ? -8.866 7.613 -15.248 1.00 96.81 205 PHE A CA 1
ATOM 1602 C C . PHE A 1 205 ? -8.057 6.517 -15.956 1.00 96.81 205 PHE A C 1
ATOM 1604 O O . PHE A 1 205 ? -8.408 6.126 -17.070 1.00 96.81 205 PHE A O 1
ATOM 1611 N N . VAL A 1 206 ? -7.045 5.942 -15.291 1.00 97.38 206 VAL A N 1
ATOM 1612 C CA . VAL A 1 206 ? -6.351 4.735 -15.781 1.00 97.38 206 VAL A CA 1
ATOM 1613 C C . VAL A 1 206 ? -7.339 3.581 -15.963 1.00 97.38 206 VAL A C 1
ATOM 1615 O O . VAL A 1 206 ? -7.398 3.002 -17.046 1.00 97.38 206 VAL A O 1
ATOM 1618 N N . ALA A 1 207 ? -8.164 3.283 -14.950 1.00 97.88 207 ALA A N 1
ATOM 1619 C CA . ALA A 1 207 ? -9.183 2.236 -15.060 1.00 97.88 207 ALA A CA 1
ATOM 1620 C C . ALA A 1 207 ? -10.163 2.504 -16.206 1.00 97.88 207 ALA A C 1
ATOM 1622 O O . ALA A 1 207 ? -10.495 1.593 -16.955 1.00 97.88 207 ALA A O 1
ATOM 1623 N N . THR A 1 208 ? -10.591 3.755 -16.368 1.00 98.12 208 THR A N 1
ATOM 1624 C CA . THR A 1 208 ? -11.533 4.177 -17.410 1.00 98.12 208 THR A CA 1
ATOM 1625 C C . THR A 1 208 ? -10.986 3.876 -18.804 1.00 98.12 208 THR A C 1
ATOM 1627 O O . THR A 1 208 ? -11.672 3.249 -19.609 1.00 98.12 208 THR A O 1
ATOM 1630 N N . LEU A 1 209 ? -9.733 4.259 -19.073 1.00 98.44 209 LEU A N 1
ATOM 1631 C CA . LEU A 1 209 ? -9.086 4.013 -20.363 1.00 98.44 209 LEU A CA 1
ATOM 1632 C C . LEU A 1 209 ? -8.779 2.528 -20.592 1.00 98.44 209 LEU A C 1
ATOM 1634 O O . LEU A 1 209 ? -9.005 2.033 -21.695 1.00 98.44 209 LEU A O 1
ATOM 1638 N N . ASN A 1 210 ? -8.313 1.803 -19.570 1.00 98.50 210 ASN A N 1
ATOM 1639 C CA . ASN A 1 210 ? -8.062 0.365 -19.684 1.00 98.50 210 ASN A CA 1
ATOM 1640 C C . ASN A 1 210 ? -9.353 -0.410 -19.981 1.00 98.50 210 ASN A C 1
ATOM 1642 O O . ASN A 1 210 ? -9.387 -1.193 -20.931 1.00 98.50 210 ASN A O 1
ATOM 1646 N N . ARG A 1 211 ? -10.441 -0.146 -19.244 1.00 98.38 211 ARG A N 1
ATOM 1647 C CA . ARG A 1 211 ? -11.741 -0.797 -19.475 1.00 98.38 211 ARG A CA 1
ATOM 1648 C C . ARG A 1 211 ? -12.314 -0.462 -20.849 1.00 98.38 211 ARG A C 1
ATOM 1650 O O . ARG A 1 211 ? -12.782 -1.360 -21.546 1.00 98.38 211 ARG A O 1
ATOM 1657 N N . ALA A 1 212 ? -12.203 0.793 -21.289 1.00 98.25 212 ALA A N 1
ATOM 1658 C CA . ALA A 1 212 ? -12.591 1.191 -22.642 1.00 98.25 212 ALA A CA 1
ATOM 1659 C C . ALA A 1 212 ? -11.777 0.448 -23.722 1.00 98.25 212 ALA A C 1
ATOM 1661 O O . ALA A 1 212 ? -12.337 0.014 -24.728 1.00 98.25 212 ALA A O 1
ATOM 1662 N N . ALA A 1 213 ? -10.488 0.193 -23.468 1.00 98.00 213 ALA A N 1
ATOM 1663 C CA . ALA A 1 213 ? -9.616 -0.639 -24.302 1.00 98.00 213 ALA A CA 1
ATOM 1664 C C . ALA A 1 213 ? -9.841 -2.160 -24.138 1.00 98.00 213 ALA A C 1
ATOM 1666 O O . ALA A 1 213 ? -9.062 -2.952 -24.671 1.00 98.00 213 ALA A O 1
ATOM 1667 N N . GLN A 1 214 ? -10.892 -2.585 -23.425 1.00 97.62 214 GLN A N 1
ATOM 1668 C CA . GLN A 1 214 ? -11.211 -3.990 -23.135 1.00 97.62 214 GLN A CA 1
ATOM 1669 C C . GLN A 1 214 ? -10.122 -4.721 -22.331 1.00 97.62 214 GLN A C 1
ATOM 1671 O O . GLN A 1 214 ? -9.935 -5.933 -22.460 1.00 97.62 214 GLN A O 1
ATOM 1676 N N . ILE A 1 215 ? -9.401 -3.985 -21.485 1.00 98.25 215 ILE A N 1
ATOM 1677 C CA . ILE A 1 215 ? -8.434 -4.525 -20.534 1.00 98.25 215 ILE A CA 1
ATOM 1678 C C . ILE A 1 215 ? -9.100 -4.549 -19.151 1.00 98.25 215 ILE A C 1
ATOM 1680 O O . ILE A 1 215 ? -9.513 -3.492 -18.668 1.00 98.25 215 ILE A O 1
ATOM 1684 N N . PRO A 1 216 ? -9.221 -5.720 -18.496 1.00 98.12 216 PRO A N 1
ATOM 1685 C CA . PRO A 1 216 ? -9.826 -5.788 -17.176 1.00 98.12 216 PRO A CA 1
ATOM 1686 C C . PRO A 1 216 ? -8.982 -5.044 -16.145 1.00 98.12 216 PRO A C 1
ATOM 1688 O O . PRO A 1 216 ? -7.794 -5.339 -15.977 1.00 98.12 216 PRO A O 1
ATOM 1691 N N . THR A 1 217 ? -9.608 -4.109 -15.439 1.00 97.75 217 THR A N 1
ATOM 1692 C CA . THR A 1 217 ? -8.958 -3.292 -14.414 1.00 97.75 217 THR A CA 1
ATOM 1693 C C . THR A 1 217 ? -9.907 -3.050 -13.253 1.00 97.75 217 THR A C 1
ATOM 1695 O O . THR A 1 217 ? -11.080 -2.730 -13.449 1.00 97.75 217 THR A O 1
ATOM 1698 N N . ARG A 1 218 ? -9.382 -3.108 -12.032 1.00 95.50 218 ARG A N 1
ATOM 1699 C CA . ARG A 1 218 ? -10.078 -2.677 -10.815 1.00 95.50 218 ARG A CA 1
ATOM 1700 C C . ARG A 1 218 ? -9.314 -1.574 -10.103 1.00 95.50 218 ARG A C 1
ATOM 1702 O O . ARG A 1 218 ? -8.100 -1.444 -10.268 1.00 95.50 218 ARG A O 1
ATOM 1709 N N . VAL A 1 219 ? -10.038 -0.768 -9.333 1.00 95.69 219 VAL A N 1
ATOM 1710 C CA . VAL A 1 219 ? -9.460 0.296 -8.507 1.00 95.69 219 VAL A CA 1
ATOM 1711 C C . VAL A 1 219 ? -9.407 -0.198 -7.072 1.00 95.69 219 VAL A C 1
ATOM 1713 O O . VAL A 1 219 ? -10.434 -0.457 -6.445 1.00 95.69 219 VAL A O 1
ATOM 1716 N N . VAL A 1 220 ? -8.196 -0.325 -6.552 1.00 94.25 220 VAL A N 1
ATOM 1717 C CA . VAL A 1 220 ? -7.946 -0.730 -5.172 1.00 94.25 220 VAL A CA 1
ATOM 1718 C C . VAL A 1 220 ? -7.533 0.472 -4.345 1.00 94.25 220 VAL A C 1
ATOM 1720 O O . VAL A 1 220 ? -6.980 1.446 -4.859 1.00 94.25 220 VAL A O 1
ATOM 1723 N N . THR A 1 221 ? -7.807 0.399 -3.050 1.00 92.50 221 THR A N 1
ATOM 1724 C CA . THR A 1 221 ? -7.457 1.442 -2.093 1.00 92.50 221 THR A CA 1
ATOM 1725 C C . THR A 1 221 ? -6.637 0.879 -0.948 1.00 92.50 221 THR A C 1
ATOM 1727 O O . THR A 1 221 ? -6.670 -0.313 -0.627 1.00 92.50 221 THR A O 1
ATOM 1730 N N . GLY A 1 222 ? -5.870 1.756 -0.322 1.00 92.94 222 GLY A N 1
ATOM 1731 C CA . GLY A 1 222 ? -5.043 1.428 0.820 1.00 92.94 222 GLY A CA 1
ATOM 1732 C C . GLY A 1 222 ? -4.022 2.519 1.080 1.00 92.94 222 GLY A C 1
ATOM 1733 O O . GLY A 1 222 ? -4.240 3.683 0.752 1.00 92.94 222 GLY A O 1
ATOM 1734 N N . TRP A 1 223 ? -2.886 2.156 1.665 1.00 92.19 223 TRP A N 1
ATOM 1735 C CA . TRP A 1 223 ? -1.855 3.121 2.045 1.00 92.19 223 TRP A CA 1
ATOM 1736 C C . TRP A 1 223 ? -0.572 2.924 1.256 1.00 92.19 223 TRP A C 1
ATOM 1738 O O . TRP A 1 223 ? -0.109 1.803 1.071 1.00 92.19 223 TRP A O 1
ATOM 1748 N N . VAL A 1 224 ? 0.080 4.025 0.887 1.00 91.38 224 VAL A N 1
ATOM 1749 C CA . VAL A 1 224 ? 1.467 3.986 0.414 1.00 91.38 224 VAL A CA 1
ATOM 1750 C C . VAL A 1 224 ? 2.389 4.265 1.593 1.00 91.38 224 VAL A C 1
ATOM 1752 O O . VAL A 1 224 ? 2.579 5.408 2.013 1.00 91.38 224 VAL A O 1
ATOM 1755 N N . LEU A 1 225 ? 2.973 3.200 2.135 1.00 92.38 225 LEU A N 1
ATOM 1756 C CA . LEU A 1 225 ? 3.857 3.253 3.289 1.00 92.38 225 LEU A CA 1
ATOM 1757 C C . LEU A 1 225 ? 5.110 4.102 2.994 1.00 92.38 225 LEU A C 1
ATOM 1759 O O . LEU A 1 225 ? 5.630 4.134 1.866 1.00 92.38 225 LEU A O 1
ATOM 1763 N N . PRO A 1 226 ? 5.643 4.805 4.005 1.00 89.69 226 PRO A N 1
ATOM 1764 C CA . PRO A 1 226 ? 6.786 5.672 3.801 1.00 89.69 226 PRO A CA 1
ATOM 1765 C C . PRO A 1 226 ? 8.044 4.842 3.522 1.00 89.69 226 PRO A C 1
ATOM 1767 O O . PRO A 1 226 ? 8.276 3.780 4.112 1.00 89.69 226 PRO A O 1
ATOM 1770 N N . ASP A 1 227 ? 8.892 5.339 2.621 1.00 88.56 227 ASP A N 1
ATOM 1771 C CA . ASP A 1 227 ? 10.182 4.711 2.343 1.00 88.56 227 ASP A CA 1
ATOM 1772 C C . ASP A 1 227 ? 11.226 5.166 3.372 1.00 88.56 227 ASP A C 1
ATOM 1774 O O . ASP A 1 227 ? 12.056 6.037 3.124 1.00 88.56 227 ASP A O 1
ATOM 1778 N N . LEU A 1 228 ? 11.126 4.608 4.578 1.00 85.44 228 LEU A N 1
ATOM 1779 C CA . LEU A 1 228 ? 12.014 4.929 5.695 1.00 85.44 228 LEU A CA 1
ATOM 1780 C C . LEU A 1 228 ? 13.249 4.033 5.718 1.00 85.44 228 LEU A C 1
ATOM 1782 O O . LEU A 1 228 ? 13.216 2.875 5.289 1.00 85.44 228 LEU A O 1
ATOM 1786 N N . VAL A 1 229 ? 14.327 4.545 6.312 1.00 88.31 229 VAL A N 1
ATOM 1787 C CA . VAL A 1 229 ? 15.406 3.691 6.818 1.00 88.31 229 VAL A CA 1
ATOM 1788 C C . VAL A 1 229 ? 14.813 2.782 7.906 1.00 88.31 229 VAL A C 1
ATOM 1790 O O . VAL A 1 229 ? 13.996 3.259 8.703 1.00 88.31 229 VAL A O 1
ATOM 1793 N N . PRO A 1 230 ? 15.187 1.491 7.968 1.00 91.06 230 PRO A N 1
ATOM 1794 C CA . PRO A 1 230 ? 14.692 0.600 9.007 1.00 91.06 230 PRO A CA 1
ATOM 1795 C C . PRO A 1 230 ? 14.863 1.170 10.422 1.00 91.06 230 PRO A C 1
ATOM 1797 O O . PRO A 1 230 ? 15.828 1.877 10.709 1.00 91.06 230 PRO A O 1
ATOM 1800 N N . LEU A 1 231 ? 13.935 0.808 11.309 1.00 91.00 231 LEU A N 1
ATOM 1801 C CA . LEU A 1 231 ? 13.834 1.181 12.725 1.00 91.00 231 LEU A CA 1
ATOM 1802 C C . LEU A 1 231 ? 13.331 2.603 13.011 1.00 91.00 231 LEU A C 1
ATOM 1804 O O . LEU A 1 231 ? 12.975 2.879 14.157 1.00 91.00 231 LEU A O 1
ATOM 1808 N N . PHE A 1 232 ? 13.195 3.469 12.006 1.00 91.62 232 PHE A N 1
ATOM 1809 C CA . PHE A 1 232 ? 12.539 4.766 12.172 1.00 91.62 232 PHE A CA 1
ATOM 1810 C C . PHE A 1 232 ? 11.024 4.633 12.019 1.00 91.62 232 PHE A C 1
ATOM 1812 O O . PHE A 1 232 ? 10.533 3.916 11.148 1.00 91.62 232 PHE A O 1
ATOM 1819 N N . SER A 1 233 ? 10.292 5.319 12.895 1.00 92.50 233 SER A N 1
ATOM 1820 C CA . SER A 1 233 ? 8.829 5.366 12.865 1.00 92.50 233 SER A CA 1
ATOM 1821 C C . SER A 1 233 ? 8.365 6.696 12.289 1.00 92.50 233 SER A C 1
ATOM 1823 O O . SER A 1 233 ? 8.943 7.736 12.605 1.00 92.50 233 SER A O 1
ATOM 1825 N N . GLN A 1 234 ? 7.298 6.674 11.501 1.00 92.00 234 GLN A N 1
ATOM 1826 C CA . GLN A 1 234 ? 6.636 7.868 10.990 1.00 92.00 234 GLN A CA 1
ATOM 1827 C C . GLN A 1 234 ? 5.137 7.775 11.256 1.00 92.00 234 GLN A C 1
ATOM 1829 O O . GLN A 1 234 ? 4.532 6.713 11.110 1.00 92.00 234 GLN A O 1
ATOM 1834 N N . ARG A 1 235 ? 4.545 8.903 11.644 1.00 90.25 235 ARG A N 1
ATOM 1835 C CA . ARG A 1 235 ? 3.094 9.058 11.692 1.00 90.25 235 ARG A CA 1
ATOM 1836 C C . ARG A 1 235 ? 2.571 9.258 10.273 1.00 90.25 235 ARG A C 1
ATOM 1838 O O . ARG A 1 235 ? 3.072 10.133 9.567 1.00 90.25 235 ARG A O 1
ATOM 1845 N N . LEU A 1 236 ? 1.573 8.476 9.883 1.00 85.25 236 LEU A N 1
ATOM 1846 C CA . LEU A 1 236 ? 0.808 8.728 8.669 1.00 85.25 236 LEU A CA 1
ATOM 1847 C C . LEU A 1 236 ? -0.283 9.750 8.991 1.00 85.25 236 LEU A C 1
ATOM 1849 O O . LEU A 1 236 ? -1.049 9.587 9.942 1.00 85.25 236 LEU A O 1
ATOM 1853 N N . THR A 1 237 ? -0.279 10.860 8.258 1.00 73.56 237 THR A N 1
ATOM 1854 C CA . THR A 1 237 ? -1.267 11.936 8.388 1.00 73.56 237 THR A CA 1
ATOM 1855 C C . THR A 1 237 ? -2.393 11.736 7.377 1.00 73.56 237 THR A C 1
ATOM 1857 O O . THR A 1 237 ? -2.254 10.964 6.426 1.00 73.56 237 THR A O 1
ATOM 1860 N N . SER A 1 238 ? -3.502 12.457 7.556 1.00 62.44 238 SER A N 1
ATOM 1861 C CA . SER A 1 238 ? -4.613 12.489 6.597 1.00 62.44 238 SER A CA 1
ATOM 1862 C C . SER A 1 238 ? -4.177 12.938 5.196 1.00 62.44 238 SER A C 1
ATOM 1864 O O . SER A 1 238 ? -4.702 12.431 4.213 1.00 62.44 238 SER A O 1
ATOM 1866 N N . GLU A 1 239 ? -3.169 13.814 5.093 1.00 59.56 239 GLU A N 1
ATOM 1867 C CA . GLU A 1 239 ? -2.570 14.246 3.816 1.00 59.56 239 GLU A CA 1
ATOM 1868 C C . GLU A 1 239 ? -1.841 13.110 3.076 1.00 59.56 239 GLU A C 1
ATOM 1870 O O . GLU A 1 239 ? -1.737 13.122 1.853 1.00 59.56 239 GLU A O 1
ATOM 1875 N N . THR A 1 240 ? -1.353 12.106 3.810 1.00 63.91 240 THR A N 1
ATOM 1876 C CA . THR A 1 240 ? -0.782 10.860 3.269 1.00 63.91 240 THR A CA 1
ATOM 1877 C C . THR A 1 240 ? -1.777 9.699 3.338 1.00 63.91 240 THR A C 1
ATOM 1879 O O . THR A 1 240 ? -1.340 8.557 3.446 1.00 63.91 240 THR A O 1
ATOM 1882 N N . GLY A 1 241 ? -3.079 10.008 3.373 1.00 72.44 241 GLY A N 1
ATOM 1883 C CA . GLY A 1 241 ? -4.179 9.094 3.678 1.00 72.44 241 GLY A CA 1
ATOM 1884 C C . GLY A 1 241 ? -4.359 7.936 2.694 1.00 72.44 241 GLY A C 1
ATOM 1885 O O . GLY A 1 241 ? -3.403 7.447 2.093 1.00 72.44 241 GLY A O 1
ATOM 1886 N N . LEU A 1 242 ? -5.600 7.465 2.560 1.00 86.75 242 LEU A N 1
ATOM 1887 C CA . LEU A 1 242 ? -5.907 6.440 1.569 1.00 86.75 242 LEU A CA 1
ATOM 1888 C C . LEU A 1 242 ? -5.577 6.939 0.164 1.00 86.75 242 LEU A C 1
ATOM 1890 O O . LEU A 1 242 ? -5.829 8.093 -0.179 1.00 86.75 242 LEU A O 1
ATOM 1894 N N . GLN A 1 243 ? -4.986 6.056 -0.625 1.00 90.00 243 GLN A N 1
ATOM 1895 C CA . GLN A 1 243 ? -4.646 6.296 -2.016 1.00 90.00 243 GLN A CA 1
ATOM 1896 C C . GLN A 1 243 ? -5.242 5.194 -2.862 1.00 90.00 243 GLN A C 1
ATOM 1898 O O . GLN A 1 243 ? -5.327 4.049 -2.418 1.00 90.00 243 GLN A O 1
ATOM 1903 N N . HIS A 1 244 ? -5.611 5.553 -4.084 1.00 92.69 244 HIS A N 1
ATOM 1904 C CA . HIS A 1 244 ? -6.086 4.604 -5.071 1.00 92.69 244 HIS A CA 1
ATOM 1905 C C . HIS A 1 244 ? -4.992 4.287 -6.079 1.00 92.69 244 HIS A C 1
ATOM 1907 O O . HIS A 1 244 ? -4.208 5.154 -6.473 1.00 92.69 244 HIS A O 1
ATOM 1913 N N . TRP A 1 245 ? -4.961 3.032 -6.493 1.00 95.38 245 TRP A N 1
ATOM 1914 C CA . TRP A 1 245 ? -4.200 2.565 -7.640 1.00 95.38 245 TRP A CA 1
ATOM 1915 C C . TRP A 1 245 ? -4.998 1.475 -8.343 1.00 95.38 245 TRP A C 1
ATOM 1917 O O . TRP A 1 245 ? -6.105 1.119 -7.935 1.00 95.38 245 TRP A O 1
ATOM 1927 N N . ASN A 1 246 ? -4.449 0.969 -9.433 1.00 96.62 246 ASN A N 1
ATOM 1928 C CA . ASN A 1 246 ? -5.098 -0.015 -10.264 1.00 96.62 246 ASN A CA 1
ATOM 1929 C C . ASN A 1 246 ? -4.446 -1.380 -10.090 1.00 96.62 246 ASN A C 1
ATOM 1931 O O . ASN A 1 246 ? -3.245 -1.512 -9.845 1.00 96.62 246 ASN A O 1
ATOM 1935 N N . GLU A 1 247 ? -5.263 -2.408 -10.245 1.00 96.50 247 GLU A N 1
ATOM 1936 C CA . GLU A 1 247 ? -4.795 -3.745 -10.565 1.00 96.50 247 GLU A CA 1
ATOM 1937 C C . GLU A 1 247 ? -5.377 -4.088 -11.929 1.00 96.50 247 GLU A C 1
ATOM 1939 O O . GLU A 1 247 ? -6.581 -3.937 -12.139 1.00 96.50 247 GLU A O 1
ATOM 1944 N N . THR A 1 248 ? -4.519 -4.491 -12.863 1.00 97.56 248 THR A N 1
ATOM 1945 C CA . THR A 1 248 ? -4.876 -4.690 -14.272 1.00 97.56 248 THR A CA 1
ATOM 1946 C C . THR A 1 248 ? -4.480 -6.093 -14.709 1.00 97.56 248 THR A C 1
ATOM 1948 O O . THR A 1 248 ? -3.372 -6.556 -14.428 1.00 97.56 248 THR A O 1
ATOM 1951 N N . HIS A 1 249 ? -5.387 -6.795 -15.385 1.00 97.81 249 HIS A N 1
ATOM 1952 C CA . HIS A 1 249 ? -5.168 -8.171 -15.808 1.00 97.81 249 HIS A CA 1
ATOM 1953 C C . HIS A 1 249 ? -4.486 -8.225 -17.183 1.00 97.81 249 HIS A C 1
ATOM 1955 O O . HIS A 1 249 ? -5.114 -8.055 -18.232 1.00 97.81 249 HIS A O 1
ATOM 1961 N N . LEU A 1 250 ? -3.184 -8.508 -17.186 1.00 96.69 250 LEU A N 1
ATOM 1962 C CA . LEU A 1 250 ? -2.323 -8.523 -18.367 1.00 96.69 250 LEU A CA 1
ATOM 1963 C C . LEU A 1 250 ? -1.635 -9.879 -18.503 1.00 96.69 250 LEU A C 1
ATOM 1965 O O . LEU A 1 250 ? -1.109 -10.430 -17.541 1.00 96.69 250 LEU A O 1
ATOM 1969 N N . GLN A 1 251 ? -1.616 -10.424 -19.722 1.00 94.12 251 GLN A N 1
ATOM 1970 C CA . GLN A 1 251 ? -0.889 -11.663 -20.044 1.00 94.12 251 GLN A CA 1
ATOM 1971 C C . GLN A 1 251 ? -1.229 -12.862 -19.126 1.00 94.12 251 GLN A C 1
ATOM 1973 O O . GLN A 1 251 ? -0.395 -13.737 -18.903 1.00 94.12 251 GLN A O 1
ATOM 1978 N N . GLY A 1 252 ? -2.464 -12.928 -18.613 1.00 94.88 252 GLY A N 1
ATOM 1979 C CA . GLY A 1 252 ? -2.930 -14.020 -17.747 1.00 94.88 252 GLY A CA 1
ATOM 1980 C C . GLY A 1 252 ? -2.595 -13.861 -16.260 1.00 94.88 252 GLY A C 1
ATOM 1981 O O . GLY A 1 252 ? -2.713 -14.833 -15.513 1.00 94.88 252 GLY A O 1
ATOM 1982 N N . ALA A 1 253 ? -2.161 -12.675 -15.834 1.00 96.38 253 ALA A N 1
ATOM 1983 C CA . ALA A 1 253 ? -1.924 -12.344 -14.437 1.00 96.38 253 ALA A CA 1
ATOM 1984 C C . ALA A 1 253 ? -2.477 -10.956 -14.109 1.00 96.38 253 ALA A C 1
ATOM 1986 O O . ALA A 1 253 ? -2.468 -10.054 -14.944 1.00 96.38 253 ALA A O 1
ATOM 1987 N N . TRP A 1 254 ? -2.899 -10.768 -12.869 1.00 96.31 254 TRP A N 1
ATOM 1988 C CA . TRP A 1 254 ? -3.121 -9.444 -12.312 1.00 96.31 254 TRP A CA 1
ATOM 1989 C C . TRP A 1 254 ? -1.791 -8.786 -11.981 1.00 96.31 254 TRP A C 1
ATOM 1991 O O . TRP A 1 254 ? -0.880 -9.438 -11.462 1.00 96.31 254 TRP A O 1
ATOM 2001 N N . GLN A 1 255 ? -1.697 -7.503 -12.304 1.00 96.31 255 GLN A N 1
ATOM 2002 C CA . GLN A 1 255 ? -0.507 -6.691 -12.129 1.00 96.31 255 GLN A CA 1
ATOM 2003 C C . GLN A 1 255 ? -0.857 -5.387 -11.426 1.00 96.31 255 GLN A C 1
ATOM 2005 O O . GLN A 1 255 ? -1.888 -4.784 -11.717 1.00 96.31 255 GLN A O 1
ATOM 2010 N N . LEU A 1 256 ? 0.024 -4.923 -10.539 1.00 95.56 256 LEU A N 1
ATOM 2011 C CA . LEU A 1 256 ? -0.099 -3.583 -9.965 1.00 95.56 256 LEU A CA 1
ATOM 2012 C C . LEU A 1 256 ? 0.129 -2.525 -11.050 1.00 95.56 256 LEU A C 1
ATOM 2014 O O . LEU A 1 256 ? 1.106 -2.610 -11.796 1.00 95.56 256 LEU A O 1
ATOM 2018 N N . GLU A 1 257 ? -0.735 -1.517 -11.088 1.00 95.50 257 GLU A N 1
ATOM 2019 C CA . GLU A 1 257 ? -0.650 -0.359 -11.969 1.00 95.50 257 GLU A CA 1
ATOM 2020 C C . GLU A 1 257 ? -0.894 0.944 -11.178 1.00 95.50 257 GLU A C 1
ATOM 2022 O O . GLU A 1 257 ? -2.010 1.254 -10.779 1.00 95.50 257 GLU A O 1
ATOM 2027 N N . ASP A 1 258 ? 0.155 1.732 -10.926 1.00 94.31 258 ASP A N 1
ATOM 2028 C CA . ASP A 1 258 ? 0.064 3.001 -10.185 1.00 94.31 258 ASP A CA 1
ATOM 2029 C C . ASP A 1 258 ? 0.717 4.162 -10.951 1.00 94.31 258 ASP A C 1
ATOM 2031 O O . ASP A 1 258 ? 1.915 4.447 -10.829 1.00 94.31 258 ASP A O 1
ATOM 2035 N N . ALA A 1 259 ? -0.100 4.881 -11.725 1.00 91.25 259 ALA A N 1
ATOM 2036 C CA . ALA A 1 259 ? 0.326 6.050 -12.492 1.00 91.25 259 ALA A CA 1
ATOM 2037 C C . ALA A 1 259 ? 0.554 7.314 -11.633 1.00 91.25 259 ALA A C 1
ATOM 2039 O O . ALA A 1 259 ? 0.985 8.342 -12.161 1.00 91.25 259 ALA A O 1
ATOM 2040 N N . THR A 1 260 ? 0.297 7.280 -10.318 1.00 84.25 260 THR A N 1
ATOM 2041 C CA . THR A 1 260 ? 0.466 8.442 -9.420 1.00 84.25 260 THR A CA 1
ATOM 2042 C C . THR A 1 260 ? 1.927 8.686 -9.034 1.00 84.25 260 THR A C 1
ATOM 2044 O O . THR A 1 260 ? 2.305 9.799 -8.664 1.00 84.25 260 THR A O 1
ATOM 2047 N N . CYS A 1 261 ? 2.779 7.665 -9.163 1.00 70.31 261 CYS A N 1
ATOM 2048 C CA . CYS A 1 261 ? 4.189 7.705 -8.762 1.00 70.31 261 CYS A CA 1
ATOM 2049 C C . CYS A 1 261 ? 5.162 8.077 -9.902 1.00 70.31 261 CYS A C 1
ATOM 2051 O O . CYS A 1 261 ? 6.387 7.990 -9.750 1.00 70.31 261 CYS A O 1
ATOM 2053 N N . PHE A 1 262 ? 4.651 8.511 -11.054 1.00 60.41 262 PHE A N 1
ATOM 2054 C CA . PHE A 1 262 ? 5.452 8.855 -12.226 1.00 60.41 262 PHE A CA 1
ATOM 2055 C C . PHE A 1 262 ? 6.162 10.192 -12.036 1.00 60.41 262 PHE A C 1
ATOM 2057 O O . PHE A 1 262 ? 5.501 11.223 -12.062 1.00 60.41 262 PHE A O 1
ATOM 2064 N N . ARG A 1 263 ? 7.494 10.163 -11.823 1.00 53.47 263 ARG A N 1
ATOM 2065 C CA . ARG A 1 263 ? 8.468 11.254 -12.125 1.00 53.47 263 ARG A CA 1
ATOM 2066 C C . ARG A 1 263 ? 9.864 11.106 -11.509 1.00 53.47 263 ARG A C 1
ATOM 2068 O O . ARG A 1 263 ? 10.660 12.039 -11.583 1.00 53.47 263 ARG A O 1
ATOM 2075 N N . GLN A 1 264 ? 10.237 9.972 -10.923 1.00 60.75 264 GLN A N 1
ATOM 2076 C CA . GLN A 1 264 ? 11.590 9.837 -10.369 1.00 60.75 264 GLN A CA 1
ATOM 2077 C C . GLN A 1 264 ? 12.487 9.087 -11.354 1.00 60.75 264 GLN A C 1
ATOM 2079 O O . GLN A 1 264 ? 12.270 7.909 -11.598 1.00 60.75 264 GLN A O 1
ATOM 2084 N N . PHE A 1 265 ? 13.516 9.759 -11.887 1.00 63.34 265 PHE A N 1
ATOM 2085 C CA . PHE A 1 265 ? 14.502 9.227 -12.852 1.00 63.34 265 PHE A CA 1
ATOM 2086 C C . PHE A 1 265 ? 15.077 7.841 -12.490 1.00 63.34 265 PHE A C 1
ATOM 2088 O O . PHE A 1 265 ? 15.549 7.115 -13.359 1.00 63.34 265 PHE A O 1
ATOM 2095 N N . LEU A 1 266 ? 15.049 7.476 -11.207 1.00 68.69 266 LEU A N 1
ATOM 2096 C CA . LEU A 1 266 ? 15.585 6.220 -10.685 1.00 68.69 266 LEU A CA 1
ATOM 2097 C C . LEU A 1 266 ? 14.532 5.135 -10.425 1.00 68.69 266 LEU A C 1
ATOM 2099 O O . LEU A 1 266 ? 14.928 4.006 -10.140 1.00 68.69 266 LEU A O 1
ATOM 2103 N N . ARG A 1 267 ? 13.233 5.452 -10.486 1.00 74.19 267 ARG A N 1
ATOM 2104 C CA . ARG A 1 267 ? 12.151 4.517 -10.158 1.00 74.19 267 ARG A CA 1
ATOM 2105 C C . ARG A 1 267 ? 11.622 3.833 -11.406 1.00 74.19 267 ARG A C 1
ATOM 2107 O O . ARG A 1 267 ? 11.465 4.457 -12.455 1.00 74.19 267 ARG A O 1
ATOM 2114 N N . GLN A 1 268 ? 11.349 2.542 -11.272 1.00 80.38 268 GLN A N 1
ATOM 2115 C CA . GLN A 1 268 ? 10.660 1.791 -12.307 1.00 80.38 268 GLN A CA 1
ATOM 2116 C C . GLN A 1 268 ? 9.213 2.277 -12.435 1.00 80.38 268 GLN A C 1
ATOM 2118 O O . GLN A 1 268 ? 8.651 2.849 -11.499 1.00 80.38 268 GLN A O 1
ATOM 2123 N N . ARG A 1 269 ? 8.617 2.054 -13.609 1.00 86.38 269 ARG A N 1
ATOM 2124 C CA . ARG A 1 269 ? 7.168 2.197 -13.760 1.00 86.38 2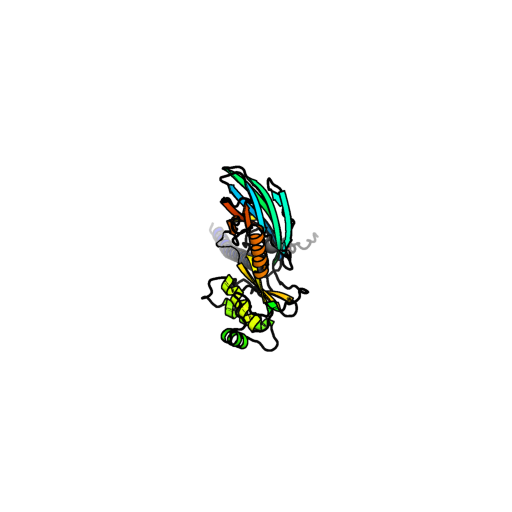69 ARG A CA 1
ATOM 2125 C C . ARG A 1 269 ? 6.503 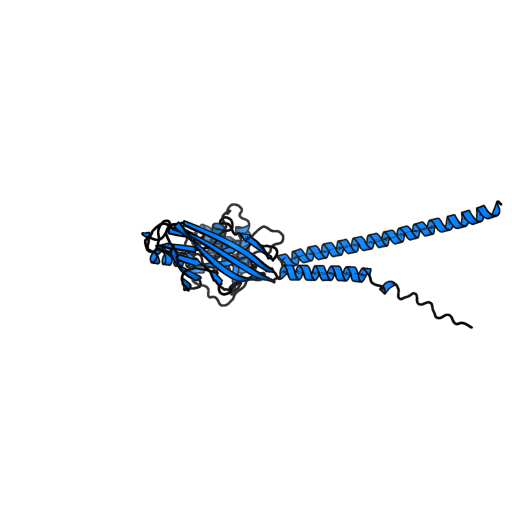1.214 -12.815 1.00 86.38 269 ARG A C 1
ATOM 2127 O O . ARG A 1 269 ? 6.918 0.060 -12.770 1.00 86.38 269 ARG A O 1
ATOM 2134 N N . LEU A 1 270 ? 5.469 1.657 -12.118 1.00 88.75 270 LEU A N 1
ATOM 2135 C CA . LEU A 1 270 ? 4.666 0.771 -11.291 1.00 88.75 270 LEU A CA 1
ATOM 2136 C C . LEU A 1 270 ? 3.591 0.132 -12.163 1.00 88.75 270 LEU A C 1
ATOM 2138 O O . LEU A 1 270 ? 2.419 0.388 -11.964 1.00 88.75 270 LEU A O 1
ATOM 2142 N N . LEU A 1 271 ? 4.022 -0.613 -13.181 1.00 92.25 271 LEU A N 1
ATOM 2143 C CA . LEU A 1 271 ? 3.182 -1.427 -14.056 1.00 92.25 271 LEU A CA 1
ATOM 2144 C C . LEU A 1 271 ? 3.807 -2.823 -14.077 1.00 92.25 271 LEU A C 1
ATOM 2146 O O . LEU A 1 271 ? 4.888 -2.999 -14.643 1.00 92.25 271 LEU A O 1
ATOM 2150 N N . GLY A 1 272 ? 3.195 -3.766 -13.361 1.00 92.69 272 GLY A N 1
ATOM 2151 C CA . GLY A 1 272 ? 3.784 -5.084 -13.088 1.00 92.69 272 GLY A CA 1
ATOM 2152 C C . GLY A 1 272 ? 4.969 -5.046 -12.118 1.00 92.69 272 GLY A C 1
ATOM 2153 O O . GLY A 1 272 ? 5.638 -6.058 -11.919 1.00 92.69 272 GLY A O 1
ATOM 2154 N N . TRP A 1 273 ? 5.238 -3.899 -11.488 1.00 93.31 273 TRP A N 1
ATOM 2155 C CA . TRP A 1 273 ? 6.287 -3.730 -10.485 1.00 93.31 273 TRP A CA 1
ATOM 2156 C C . TRP A 1 273 ? 5.743 -3.024 -9.249 1.00 93.31 273 TRP A C 1
ATOM 2158 O O . TRP A 1 273 ? 5.039 -2.023 -9.353 1.00 93.31 273 TRP A O 1
ATOM 2168 N N . THR A 1 274 ? 6.126 -3.503 -8.070 1.00 92.75 274 THR A N 1
ATOM 2169 C CA . THR A 1 274 ? 5.800 -2.897 -6.780 1.00 92.75 274 THR A CA 1
ATOM 2170 C C . THR A 1 274 ? 7.062 -2.464 -6.042 1.00 92.75 274 THR A C 1
ATOM 2172 O O . THR A 1 274 ? 8.110 -3.111 -6.080 1.00 92.75 274 THR A O 1
ATOM 2175 N N . GLU A 1 275 ? 6.960 -1.365 -5.302 1.00 91.44 275 GLU A N 1
ATOM 2176 C CA . GLU A 1 275 ? 8.010 -0.915 -4.383 1.00 91.44 275 GLU A CA 1
ATOM 2177 C C . GLU A 1 275 ? 7.912 -1.593 -3.007 1.00 91.44 275 GLU A C 1
ATOM 2179 O O . GLU A 1 275 ? 8.711 -1.290 -2.121 1.00 91.44 275 GLU A O 1
ATOM 2184 N N . GLY A 1 276 ? 6.921 -2.471 -2.803 1.00 93.25 276 GLY A N 1
ATOM 2185 C CA . GLY A 1 276 ? 6.625 -3.085 -1.507 1.00 93.25 276 GLY A CA 1
ATOM 2186 C C . GLY A 1 276 ? 6.064 -2.097 -0.483 1.00 93.25 276 GLY A C 1
ATOM 2187 O O . GLY A 1 276 ? 6.165 -2.330 0.720 1.00 93.25 276 GLY A O 1
ATOM 2188 N N . ARG A 1 277 ? 5.518 -0.966 -0.942 1.00 93.06 277 ARG A N 1
ATOM 2189 C CA . ARG A 1 277 ? 4.968 0.098 -0.086 1.00 93.06 277 ARG A CA 1
ATOM 2190 C C . ARG A 1 277 ? 3.451 0.201 -0.158 1.00 93.06 277 ARG A C 1
ATOM 2192 O O . ARG A 1 277 ? 2.870 0.814 0.725 1.00 93.06 277 ARG A O 1
ATOM 2199 N N . HIS A 1 278 ? 2.831 -0.354 -1.191 1.00 93.50 278 HIS A N 1
ATOM 2200 C CA . HIS A 1 278 ? 1.384 -0.374 -1.367 1.00 93.50 278 HIS A CA 1
ATOM 2201 C C . HIS A 1 278 ? 0.781 -1.416 -0.431 1.00 93.50 278 HIS A C 1
ATOM 2203 O O . HIS A 1 278 ? 0.922 -2.612 -0.660 1.00 93.50 278 HIS A O 1
ATOM 2209 N N . LEU A 1 279 ? 0.173 -0.939 0.652 1.00 94.12 279 LEU A N 1
ATOM 2210 C CA . LEU A 1 279 ? -0.567 -1.736 1.616 1.00 94.12 279 LEU A CA 1
ATOM 2211 C C . LEU A 1 279 ? -2.042 -1.734 1.213 1.00 94.12 279 LEU A C 1
ATOM 2213 O O . LEU A 1 279 ? -2.738 -0.752 1.462 1.00 94.12 279 LEU A O 1
ATOM 2217 N N . VAL A 1 280 ? -2.493 -2.815 0.584 1.00 93.56 280 VAL A N 1
ATOM 2218 C CA . VAL A 1 280 ? -3.854 -2.991 0.059 1.00 93.56 280 VAL A CA 1
ATOM 2219 C C . VAL A 1 280 ? -4.847 -3.183 1.208 1.00 93.56 280 VAL A C 1
ATOM 2221 O O . VAL A 1 280 ? -4.644 -4.056 2.056 1.00 93.56 280 VAL A O 1
ATOM 2224 N N . LEU A 1 281 ? -5.935 -2.409 1.213 1.00 92.62 281 LEU A N 1
ATOM 2225 C CA . LEU A 1 281 ? -7.137 -2.730 1.984 1.00 92.62 281 LEU A CA 1
ATOM 2226 C C . LEU A 1 281 ? -8.012 -3.689 1.177 1.00 92.62 2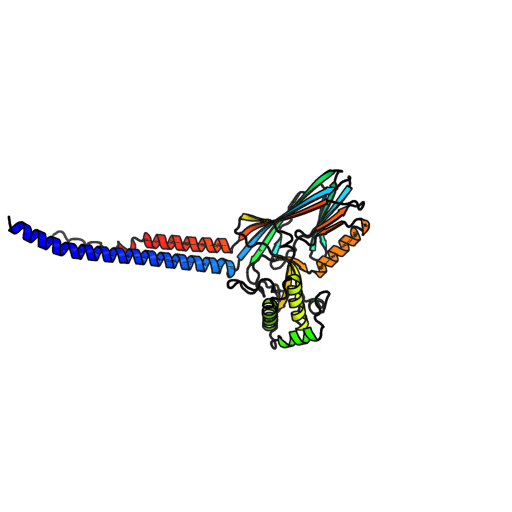81 LEU A C 1
ATOM 2228 O O . LEU A 1 281 ? -8.058 -4.872 1.498 1.00 92.62 281 LEU A O 1
ATOM 2232 N N . ASP A 1 282 ? -8.650 -3.189 0.120 1.00 92.75 282 ASP A N 1
ATOM 2233 C CA . ASP A 1 282 ? -9.419 -3.958 -0.865 1.00 92.75 282 ASP A CA 1
ATOM 2234 C C . ASP A 1 282 ? -9.771 -3.047 -2.064 1.00 92.75 282 ASP A C 1
ATOM 2236 O O . ASP A 1 282 ? -9.310 -1.906 -2.162 1.00 92.75 282 ASP A O 1
ATOM 2240 N N . GLU A 1 283 ? -10.602 -3.545 -2.972 1.00 91.69 283 GLU A N 1
ATOM 2241 C CA . GLU A 1 283 ? -11.310 -2.771 -3.983 1.00 91.69 283 GLU A CA 1
ATOM 2242 C C . GLU A 1 283 ? -12.231 -1.719 -3.350 1.00 91.69 283 GLU A C 1
ATOM 2244 O O . GLU A 1 283 ? -12.906 -1.976 -2.348 1.00 91.69 283 GLU A O 1
ATOM 2249 N N . VAL A 1 284 ? -12.283 -0.536 -3.970 1.00 89.62 284 VAL A N 1
ATOM 2250 C CA . VAL A 1 284 ? -13.089 0.599 -3.492 1.00 89.62 284 VAL A CA 1
ATOM 2251 C C . VAL A 1 284 ? -14.561 0.207 -3.322 1.00 89.62 284 VAL A C 1
ATOM 2253 O O . VAL A 1 284 ? -15.125 0.430 -2.252 1.00 89.62 284 VAL A O 1
ATOM 2256 N N . GLY A 1 285 ? -15.153 -0.466 -4.315 1.00 87.69 285 GLY A N 1
ATOM 2257 C CA . GLY A 1 285 ? -16.559 -0.881 -4.263 1.00 87.69 285 GLY A CA 1
ATOM 2258 C C . GLY A 1 285 ? -16.874 -1.848 -3.114 1.00 87.69 285 GLY A C 1
ATOM 2259 O O . GLY A 1 285 ? -17.910 -1.721 -2.462 1.00 87.69 285 GLY A O 1
ATOM 2260 N N . ASN A 1 286 ? -15.956 -2.768 -2.794 1.00 90.12 286 ASN A N 1
ATOM 2261 C CA . ASN A 1 286 ? -16.131 -3.702 -1.676 1.00 90.12 286 ASN A CA 1
ATOM 2262 C C . ASN A 1 286 ? -16.094 -2.978 -0.325 1.00 90.12 286 ASN A C 1
ATOM 2264 O O . ASN A 1 286 ? -16.904 -3.264 0.558 1.00 90.12 286 ASN A O 1
ATOM 2268 N N . LEU A 1 287 ? -15.177 -2.022 -0.159 1.00 89.44 287 LEU A N 1
ATOM 2269 C CA . LEU A 1 287 ? -15.073 -1.243 1.077 1.00 89.44 287 LEU A CA 1
ATOM 2270 C C . LEU A 1 287 ? -16.284 -0.343 1.291 1.00 89.44 287 LEU A C 1
ATOM 2272 O O . LEU A 1 287 ? -16.773 -0.249 2.416 1.00 89.44 287 LEU A O 1
ATOM 2276 N N . GLU A 1 288 ? -16.794 0.278 0.231 1.00 87.75 288 GLU A N 1
ATOM 2277 C CA . GLU A 1 288 ? -18.016 1.079 0.291 1.00 87.75 288 GLU A CA 1
ATOM 2278 C C . GLU A 1 288 ? -19.232 0.225 0.654 1.00 87.75 288 GLU A C 1
ATOM 2280 O O . GLU A 1 288 ? -20.018 0.622 1.517 1.00 87.75 288 GLU A O 1
ATOM 2285 N N . ALA A 1 289 ? -19.352 -0.977 0.083 1.00 89.50 289 ALA A N 1
ATOM 2286 C CA . ALA A 1 289 ? -20.416 -1.916 0.430 1.00 89.50 289 ALA A CA 1
ATOM 2287 C C . ALA A 1 289 ? -20.356 -2.337 1.909 1.00 89.50 289 ALA A C 1
ATOM 2289 O O . ALA A 1 289 ? -21.380 -2.331 2.598 1.00 89.50 289 ALA A O 1
ATOM 2290 N N . VAL A 1 290 ? -19.162 -2.640 2.433 1.00 90.94 290 VAL A N 1
ATOM 2291 C CA . VAL A 1 290 ? -18.979 -2.952 3.861 1.00 90.94 290 VAL A CA 1
ATOM 2292 C C . VAL A 1 290 ? -19.290 -1.738 4.736 1.00 90.94 290 VAL A C 1
ATOM 2294 O O . VAL A 1 290 ? -19.998 -1.868 5.732 1.00 90.94 290 VAL A O 1
ATOM 2297 N N . ALA A 1 291 ? -18.822 -0.547 4.364 1.00 88.62 291 ALA A N 1
ATOM 2298 C CA . ALA A 1 291 ? -19.112 0.679 5.100 1.00 88.62 291 ALA A CA 1
ATOM 2299 C C . ALA A 1 291 ? -20.617 0.998 5.124 1.00 88.62 291 ALA A C 1
ATOM 2301 O O . ALA A 1 291 ? -21.126 1.465 6.143 1.00 88.62 291 ALA A O 1
ATOM 2302 N N . HIS A 1 292 ? -21.337 0.720 4.032 1.00 88.12 292 HIS A N 1
ATOM 2303 C CA . HIS A 1 292 ? -22.791 0.848 3.974 1.00 88.12 292 HIS A CA 1
ATOM 2304 C C . HIS A 1 292 ? -23.479 -0.161 4.899 1.00 88.12 292 HIS A C 1
ATOM 2306 O O . HIS A 1 292 ? -24.303 0.233 5.718 1.00 88.12 292 HIS A O 1
ATOM 2312 N N . SER A 1 293 ? -23.062 -1.430 4.867 1.00 91.00 293 SER A N 1
ATOM 2313 C CA . SER A 1 293 ? -23.593 -2.461 5.767 1.00 91.00 293 SER A CA 1
ATOM 2314 C C . SER A 1 293 ? -23.374 -2.123 7.245 1.00 91.00 293 SER A C 1
ATOM 2316 O O . SER A 1 293 ? -24.262 -2.359 8.060 1.00 91.00 293 SER A O 1
ATOM 2318 N N . LEU A 1 294 ? -22.213 -1.564 7.607 1.00 90.31 294 LEU A N 1
ATOM 2319 C CA . LEU A 1 294 ? -21.937 -1.120 8.978 1.00 90.31 294 LEU A CA 1
ATOM 2320 C C . LEU A 1 294 ? -22.812 0.074 9.379 1.00 90.31 294 LEU A C 1
ATOM 2322 O O . LEU A 1 294 ? -23.221 0.174 10.535 1.00 90.31 294 LEU A O 1
ATOM 2326 N N . ARG A 1 295 ? -23.123 0.970 8.434 1.00 88.62 295 ARG A N 1
ATOM 2327 C CA . ARG A 1 295 ? -24.041 2.093 8.669 1.00 88.62 295 ARG A CA 1
ATOM 2328 C C . ARG A 1 295 ? -25.451 1.605 8.960 1.00 88.62 295 ARG A C 1
ATOM 2330 O O . ARG A 1 295 ? -26.096 2.120 9.871 1.00 88.62 295 ARG A O 1
ATOM 2337 N N . ASP A 1 296 ? -25.907 0.618 8.200 1.00 89.31 296 ASP A N 1
ATOM 2338 C CA . ASP A 1 296 ? -27.216 0.006 8.399 1.00 89.31 296 ASP A CA 1
ATOM 2339 C C . ASP A 1 296 ? -27.287 -0.738 9.742 1.00 89.31 296 ASP A C 1
ATOM 2341 O O . ASP A 1 296 ? -28.295 -0.638 10.438 1.00 89.31 296 ASP A O 1
ATOM 2345 N N . GLU A 1 297 ? -26.207 -1.424 10.137 1.00 88.06 297 GLU A N 1
ATOM 2346 C CA . GLU A 1 297 ? -26.087 -2.106 11.434 1.00 88.06 297 GLU A CA 1
ATOM 2347 C C . GLU A 1 297 ? -26.146 -1.128 12.614 1.00 88.06 297 GLU A C 1
ATOM 2349 O O . GLU A 1 297 ? -26.862 -1.375 13.583 1.00 88.06 297 GLU A O 1
ATOM 2354 N N . ALA A 1 298 ? -25.417 -0.013 12.535 1.00 87.06 298 ALA A N 1
ATOM 2355 C CA . ALA A 1 298 ? -25.446 1.012 13.571 1.00 87.06 298 ALA A CA 1
ATOM 2356 C C . ALA A 1 298 ? -26.847 1.641 13.696 1.00 87.06 298 ALA A C 1
ATOM 2358 O O . ALA A 1 298 ? -27.331 1.901 14.800 1.00 87.06 298 ALA A O 1
ATOM 2359 N N . GLY A 1 299 ? -27.521 1.858 12.566 1.00 82.56 299 GLY A N 1
ATOM 2360 C CA . GLY A 1 299 ? -28.727 2.671 12.483 1.00 82.56 299 GLY A CA 1
ATOM 2361 C C . GLY A 1 299 ? -28.382 4.147 12.270 1.00 82.56 299 GLY A C 1
ATOM 2362 O O . GLY A 1 299 ? -27.395 4.666 12.793 1.00 82.56 299 GLY A O 1
ATOM 2363 N N . GLN A 1 300 ? -29.200 4.847 11.478 1.00 71.31 300 GLN A N 1
ATOM 2364 C CA . GLN A 1 300 ? -28.883 6.206 11.012 1.00 71.31 300 GLN A CA 1
ATOM 2365 C C . GLN A 1 300 ? -28.650 7.217 12.145 1.00 71.31 300 GLN A C 1
ATOM 2367 O O . GLN A 1 300 ? -27.796 8.087 12.000 1.00 71.31 300 GLN A O 1
ATOM 2372 N N . ASP A 1 301 ? -29.363 7.078 13.266 1.00 62.94 301 ASP A N 1
ATOM 2373 C CA . ASP A 1 301 ? -29.292 8.013 14.396 1.00 62.94 301 ASP A CA 1
ATOM 2374 C C . ASP A 1 301 ? -28.073 7.779 15.302 1.00 62.94 301 ASP A C 1
ATOM 2376 O O . ASP A 1 301 ? -27.703 8.660 16.076 1.00 62.94 301 ASP A O 1
ATOM 2380 N N . SER A 1 302 ? -27.433 6.608 15.217 1.00 62.84 302 SER A N 1
ATOM 2381 C CA . SER A 1 302 ? -26.276 6.268 16.050 1.00 62.84 302 SER A CA 1
ATOM 2382 C C . SER A 1 302 ? -24.933 6.427 15.342 1.00 62.84 302 SER A C 1
ATOM 2384 O O . SER A 1 302 ? -23.878 6.490 15.981 1.00 62.84 302 SER A O 1
ATOM 2386 N N . TRP A 1 303 ? -24.975 6.518 14.015 1.00 70.06 303 TRP A N 1
ATOM 2387 C CA . TRP A 1 303 ? -23.807 6.596 13.161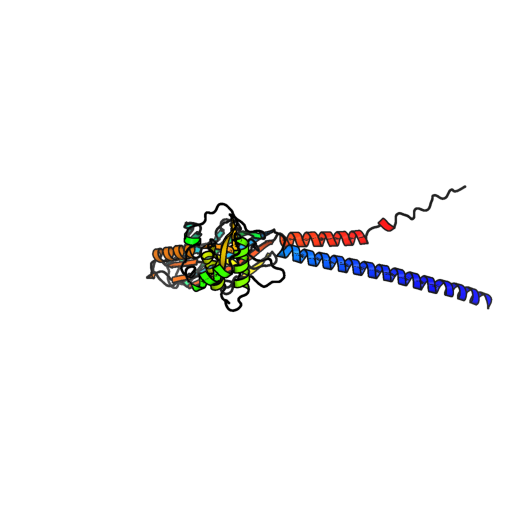 1.00 70.06 303 TRP A CA 1
ATOM 2388 C C . TRP A 1 303 ? -23.107 7.947 13.282 1.00 70.06 303 TRP A C 1
ATOM 2390 O O . TRP A 1 303 ? -23.612 8.969 12.821 1.00 70.06 303 TRP A O 1
ATOM 2400 N N . GLN A 1 304 ? -21.913 7.955 13.870 1.00 62.19 304 GLN A N 1
ATOM 2401 C CA . GLN A 1 304 ? -21.233 9.212 14.198 1.00 62.19 304 GLN A CA 1
ATOM 2402 C C . GLN A 1 304 ? -19.958 9.449 13.419 1.00 62.19 304 GLN A C 1
ATOM 2404 O O . GLN A 1 304 ? -19.672 10.585 13.044 1.00 62.19 304 GLN A O 1
ATOM 2409 N N . SER A 1 305 ? -19.180 8.402 13.154 1.00 59.94 305 SER A N 1
ATOM 2410 C CA . SER A 1 305 ? -17.938 8.579 12.416 1.00 59.94 305 SER A CA 1
ATOM 2411 C C . SER A 1 305 ? -17.632 7.382 11.535 1.00 59.94 305 SER A C 1
ATOM 2413 O O . SER A 1 305 ? -17.544 6.246 11.993 1.00 59.94 305 SER A O 1
ATOM 2415 N N . VAL A 1 306 ? -17.423 7.675 10.253 1.00 59.81 306 VAL A N 1
ATOM 2416 C CA . VAL A 1 306 ? -16.522 6.892 9.418 1.00 59.81 306 VAL A CA 1
ATOM 2417 C C . VAL A 1 306 ? -15.403 7.805 9.027 1.00 59.81 306 VAL A C 1
ATOM 2419 O O . VAL A 1 306 ? -15.615 8.830 8.377 1.00 59.81 306 VAL A O 1
ATOM 2422 N N . SER A 1 307 ? -14.202 7.407 9.407 1.00 63.53 307 SER A N 1
ATOM 2423 C CA . SER A 1 307 ? -13.031 7.949 8.768 1.00 63.53 307 SER A CA 1
ATOM 2424 C C . SER A 1 307 ? -12.566 6.921 7.758 1.00 63.53 307 SER A C 1
ATOM 2426 O O . SER A 1 307 ? -11.920 5.948 8.120 1.00 63.53 307 SER A O 1
ATOM 2428 N N . LEU A 1 308 ? -12.843 7.175 6.478 1.00 62.56 308 LEU A N 1
ATOM 2429 C CA . LEU A 1 308 ? -12.045 6.610 5.384 1.00 62.56 308 LEU A CA 1
ATOM 2430 C C . LEU A 1 308 ? -10.736 7.412 5.224 1.00 62.56 308 LEU A C 1
ATOM 2432 O O . LEU A 1 308 ? -10.202 7.565 4.131 1.00 62.56 308 LEU A O 1
ATOM 2436 N N . SER A 1 309 ? -10.245 7.998 6.320 1.00 62.97 309 SER A N 1
ATOM 2437 C CA . SER A 1 309 ? -8.914 8.589 6.397 1.00 62.97 309 SER A CA 1
ATOM 2438 C C . SER A 1 309 ? -7.998 7.621 7.145 1.00 62.97 309 SER A C 1
ATOM 2440 O O . SER A 1 309 ? -8.417 6.544 7.530 1.00 62.97 309 SER A O 1
ATOM 2442 N N . SER A 1 310 ? -6.712 7.924 7.264 1.00 70.88 310 SER A N 1
ATOM 2443 C CA . SER A 1 310 ? -5.734 7.016 7.873 1.00 70.88 310 SER A CA 1
ATOM 2444 C C . SER A 1 310 ? -5.724 7.163 9.406 1.00 70.88 310 SER A C 1
ATOM 2446 O O . SER A 1 310 ? -5.292 8.229 9.862 1.00 70.88 310 SER A O 1
ATOM 2448 N N . PRO A 1 311 ? -6.055 6.136 10.221 1.00 79.12 311 PRO A N 1
ATOM 2449 C CA . PRO A 1 311 ? -6.499 4.768 9.888 1.00 79.12 311 PRO A CA 1
ATOM 2450 C C . PRO A 1 311 ? -8.004 4.655 9.593 1.00 79.12 311 PRO A C 1
ATOM 2452 O O . PRO A 1 311 ? -8.775 5.512 10.026 1.00 79.12 311 PRO A O 1
ATOM 2455 N N . VAL A 1 312 ? -8.413 3.587 8.895 1.00 88.12 312 VAL A N 1
ATOM 2456 C CA . VAL A 1 312 ? -9.797 3.403 8.431 1.00 88.12 312 VAL A CA 1
ATOM 2457 C C . VAL A 1 312 ? -10.645 2.724 9.499 1.00 88.12 312 VAL A C 1
ATOM 2459 O O . VAL A 1 312 ? -10.371 1.591 9.900 1.00 88.12 312 VAL A O 1
ATOM 2462 N N . TYR A 1 313 ? -11.695 3.408 9.948 1.00 92.19 313 TYR A N 1
ATOM 2463 C CA . TYR A 1 313 ? -12.585 2.892 10.984 1.00 92.19 313 TYR A CA 1
ATOM 2464 C C . TYR A 1 313 ? -14.019 3.404 10.848 1.00 92.19 313 TYR A C 1
ATOM 2466 O O . TYR A 1 313 ? -14.276 4.461 10.261 1.00 92.19 313 TYR A O 1
ATOM 2474 N N . ALA A 1 314 ? -14.934 2.662 11.466 1.00 91.94 314 ALA A N 1
ATOM 2475 C CA . ALA A 1 314 ? -16.290 3.084 11.778 1.00 91.94 314 ALA A CA 1
ATOM 2476 C C . ALA A 1 314 ? -16.510 3.000 13.291 1.00 91.94 314 ALA A C 1
ATOM 2478 O O . ALA A 1 314 ? -16.030 2.065 13.933 1.00 91.94 314 ALA A O 1
ATOM 2479 N N . ALA A 1 315 ? -17.222 3.963 13.869 1.00 92.12 315 ALA A N 1
ATOM 2480 C CA . ALA A 1 315 ? -17.568 3.918 15.283 1.00 92.12 315 ALA A CA 1
ATOM 2481 C C . ALA A 1 315 ? -18.922 4.562 15.578 1.00 92.12 315 ALA A C 1
ATOM 2483 O O . ALA A 1 315 ? -19.289 5.583 14.981 1.00 92.12 315 ALA A O 1
ATOM 2484 N N . TRP A 1 316 ? -19.641 3.957 16.521 1.00 92.69 316 TRP A N 1
ATOM 2485 C CA . TRP A 1 316 ? -20.963 4.384 16.970 1.00 92.69 316 TRP A CA 1
ATOM 2486 C C . TRP A 1 316 ? -21.214 3.978 18.426 1.00 92.69 316 TRP A C 1
ATOM 2488 O O . TRP A 1 316 ? -20.519 3.124 18.985 1.00 92.69 316 TRP A O 1
ATOM 2498 N N . SER A 1 317 ? -22.222 4.589 19.044 1.00 91.62 317 SER A N 1
ATOM 2499 C CA . SER A 1 317 ? -22.729 4.210 20.366 1.00 91.62 317 SER A CA 1
ATOM 2500 C C . SER A 1 317 ? -24.125 3.608 20.244 1.00 91.62 317 SER A C 1
ATOM 2502 O O . SER A 1 317 ? -24.890 4.025 19.382 1.00 91.62 317 SER A O 1
ATOM 2504 N N . GLN A 1 318 ? -24.495 2.640 21.089 1.00 83.81 318 GLN A N 1
ATOM 2505 C CA . GLN A 1 318 ? -25.831 2.021 20.981 1.00 83.81 318 GLN A CA 1
ATOM 2506 C C . GLN A 1 318 ? -26.981 3.028 21.175 1.00 83.81 318 GLN A C 1
ATOM 2508 O O . GLN A 1 318 ? -28.016 2.923 20.523 1.00 83.81 318 GLN A O 1
ATOM 2513 N N . ASP A 1 319 ? -26.774 4.034 22.028 1.00 83.75 319 ASP A N 1
ATOM 2514 C CA . ASP A 1 319 ? -27.781 5.051 22.358 1.00 83.75 319 ASP A CA 1
ATOM 2515 C C . ASP A 1 319 ? -27.763 6.267 21.408 1.00 83.75 319 ASP A C 1
ATOM 2517 O O . ASP A 1 319 ? -28.492 7.235 21.624 1.00 83.75 319 ASP A O 1
ATOM 2521 N N . GLY A 1 320 ? -26.878 6.270 20.404 1.00 79.56 320 GLY A N 1
ATOM 2522 C CA . GLY A 1 320 ? -26.685 7.364 19.447 1.00 79.56 320 GLY A CA 1
ATOM 2523 C C . GLY A 1 320 ? -26.140 8.678 20.015 1.00 79.56 320 GLY A C 1
ATOM 2524 O O . GLY A 1 320 ? -26.238 9.732 19.390 1.00 79.56 320 GLY A O 1
ATOM 2525 N N . LYS A 1 321 ? -25.508 8.623 21.187 1.00 84.38 321 LYS A N 1
ATOM 2526 C CA . LYS A 1 321 ? -24.850 9.761 21.847 1.00 84.38 321 LYS A CA 1
ATOM 2527 C C . LYS A 1 321 ? -23.451 10.015 21.301 1.00 84.38 321 LYS A C 1
ATOM 2529 O O . LYS A 1 321 ? -22.706 9.055 21.121 1.00 84.38 321 LYS A O 1
ATOM 2534 N N . GLU A 1 322 ? -23.098 11.284 21.107 1.00 85.44 322 GLU A N 1
ATOM 2535 C CA . GLU A 1 322 ? -21.860 11.728 20.451 1.00 85.44 322 GLU A CA 1
ATOM 2536 C C . GLU A 1 322 ? -20.569 11.187 21.102 1.00 85.44 322 GLU A C 1
ATOM 2538 O O . GLU A 1 322 ? -20.389 11.242 22.322 1.00 85.44 322 GLU A O 1
ATOM 2543 N N . LEU A 1 323 ? -19.656 10.713 20.251 1.00 88.88 323 LEU A N 1
ATOM 2544 C CA . LEU A 1 323 ? -18.328 10.208 20.580 1.00 88.88 323 LEU A CA 1
ATOM 2545 C C . LEU A 1 323 ? -17.243 11.149 20.051 1.00 88.88 323 LEU A C 1
ATOM 2547 O O . LEU A 1 323 ? -17.204 11.490 18.869 1.00 88.88 323 LEU A O 1
ATOM 2551 N N . GLY A 1 324 ? -16.295 11.506 20.914 1.00 90.50 324 GLY A N 1
ATOM 2552 C CA . GLY A 1 324 ? -15.059 12.161 20.503 1.00 90.50 324 GLY A CA 1
ATOM 2553 C C . GLY A 1 324 ? -14.020 11.115 20.124 1.00 90.50 324 GLY A C 1
ATOM 2554 O O . GLY A 1 324 ? -13.537 10.400 20.995 1.00 90.50 324 GLY A O 1
ATOM 2555 N N . ILE A 1 325 ? -13.644 11.018 18.848 1.00 90.62 325 ILE A N 1
ATOM 2556 C CA . ILE A 1 325 ? -12.654 10.027 18.399 1.00 90.62 325 ILE A CA 1
ATOM 2557 C C . ILE A 1 325 ? -11.454 10.713 17.767 1.00 90.62 325 ILE A C 1
ATOM 2559 O O . ILE A 1 325 ? -11.574 11.531 16.855 1.00 90.62 325 ILE A O 1
ATOM 2563 N N . THR A 1 326 ? -10.267 10.342 18.240 1.00 91.56 326 THR A N 1
ATOM 2564 C CA . THR A 1 326 ? -9.000 10.703 17.603 1.00 91.56 326 THR A CA 1
ATOM 2565 C C . THR A 1 326 ? -8.243 9.438 17.238 1.00 91.56 326 THR A C 1
ATOM 2567 O O . THR A 1 326 ? -7.993 8.586 18.089 1.00 91.56 326 THR A O 1
ATOM 2570 N N . ALA A 1 327 ? -7.883 9.322 15.962 1.00 91.88 327 ALA A N 1
ATOM 2571 C CA . ALA A 1 327 ? -7.184 8.166 15.428 1.00 91.88 327 ALA A CA 1
ATOM 2572 C C . ALA A 1 327 ? -5.784 8.557 14.933 1.00 91.88 327 ALA A C 1
ATOM 2574 O O . ALA A 1 327 ? -5.572 9.633 14.364 1.00 91.88 327 ALA A O 1
ATOM 2575 N N . GLU A 1 328 ? -4.806 7.691 15.171 1.00 92.56 328 GLU A N 1
ATOM 2576 C CA . GLU A 1 328 ? -3.425 7.867 14.734 1.00 92.56 328 GLU A CA 1
ATOM 2577 C C . GLU A 1 328 ? -2.869 6.545 14.212 1.00 92.56 328 GLU A C 1
ATOM 2579 O O . GLU A 1 328 ? -2.954 5.527 14.890 1.00 92.56 328 GLU A O 1
ATOM 2584 N N . MET A 1 329 ? -2.230 6.580 13.040 1.00 93.25 329 MET A N 1
ATOM 2585 C CA . MET A 1 329 ? -1.463 5.454 12.518 1.00 93.25 329 MET A CA 1
ATOM 2586 C C . MET A 1 329 ? 0.032 5.785 12.502 1.00 93.25 329 MET A C 1
ATOM 2588 O O . MET A 1 329 ? 0.466 6.801 11.950 1.00 93.25 329 MET A O 1
ATOM 2592 N N . LYS A 1 330 ? 0.840 4.906 13.095 1.00 94.56 330 LYS A N 1
ATOM 2593 C CA . LYS A 1 330 ? 2.304 4.934 13.043 1.00 94.56 330 LYS A CA 1
ATOM 2594 C C . LYS A 1 330 ? 2.814 3.713 12.308 1.00 94.56 330 LYS A C 1
ATOM 2596 O O . LYS A 1 330 ? 2.419 2.587 12.595 1.00 94.56 330 LYS A O 1
ATOM 2601 N N . VAL A 1 331 ? 3.758 3.946 11.411 1.00 95.38 331 VAL A N 1
ATOM 2602 C CA . VAL A 1 331 ? 4.399 2.898 10.626 1.00 95.38 331 VAL A CA 1
ATOM 2603 C C . VAL A 1 331 ? 5.891 2.921 10.890 1.00 95.38 331 VAL A C 1
ATOM 2605 O O . VAL A 1 331 ? 6.530 3.973 10.863 1.00 95.38 331 VAL A O 1
ATOM 2608 N N . GLN A 1 332 ? 6.452 1.743 11.130 1.00 96.31 332 GLN A N 1
ATOM 2609 C CA . GLN A 1 332 ? 7.879 1.531 11.297 1.00 96.31 332 GLN A CA 1
ATOM 2610 C C . GLN A 1 332 ? 8.330 0.432 10.344 1.00 96.31 332 GLN A C 1
ATOM 2612 O O . GLN A 1 332 ? 7.870 -0.703 10.440 1.00 96.31 332 GLN A O 1
ATOM 2617 N N . LYS A 1 333 ? 9.276 0.731 9.454 1.00 96.44 333 LYS A N 1
ATOM 2618 C CA . LYS A 1 333 ? 9.922 -0.316 8.657 1.00 96.44 333 LYS A CA 1
ATOM 2619 C C . LYS A 1 333 ? 10.882 -1.088 9.565 1.00 96.44 333 LYS A C 1
ATOM 2621 O O . LYS A 1 333 ? 11.826 -0.502 10.084 1.00 96.44 333 LYS A O 1
ATOM 2626 N N . THR A 1 334 ? 10.654 -2.374 9.806 1.00 96.56 334 THR A N 1
ATOM 2627 C CA . THR A 1 334 ? 11.507 -3.198 10.683 1.00 96.56 334 THR A CA 1
ATOM 2628 C C . THR A 1 334 ? 12.574 -3.962 9.909 1.00 96.56 334 THR A C 1
ATOM 2630 O O . THR A 1 334 ? 13.628 -4.263 10.465 1.00 96.56 334 THR A O 1
ATOM 2633 N N . TRP A 1 335 ? 12.321 -4.259 8.634 1.00 96.25 335 TRP A N 1
ATOM 2634 C CA . TRP A 1 335 ? 13.261 -4.947 7.753 1.00 96.25 335 TRP A CA 1
ATOM 2635 C C . TRP A 1 335 ? 13.178 -4.400 6.328 1.00 96.25 335 TRP A C 1
ATOM 2637 O O . TRP A 1 335 ? 12.103 -4.034 5.857 1.00 96.25 335 TRP A O 1
ATOM 2647 N N . ASP A 1 336 ? 14.322 -4.352 5.650 1.00 95.81 336 ASP A N 1
ATOM 2648 C CA . ASP A 1 336 ? 14.417 -3.995 4.236 1.00 95.81 336 ASP A CA 1
ATOM 2649 C C . ASP A 1 336 ? 15.600 -4.740 3.609 1.00 95.81 336 ASP A C 1
ATOM 2651 O O . ASP A 1 336 ? 16.768 -4.418 3.865 1.00 95.81 336 ASP A O 1
ATOM 2655 N N . GLY A 1 337 ? 15.306 -5.750 2.787 1.00 94.62 337 GLY A N 1
ATOM 2656 C CA . GLY A 1 337 ? 16.340 -6.547 2.125 1.00 94.62 337 GLY A CA 1
ATOM 2657 C C . GLY A 1 337 ? 17.277 -5.709 1.247 1.00 94.62 337 GLY A C 1
ATOM 2658 O O . GLY A 1 337 ? 18.456 -6.041 1.114 1.00 94.62 337 GLY A O 1
ATOM 2659 N N . ARG A 1 338 ? 16.805 -4.570 0.723 1.00 93.75 338 ARG A N 1
ATOM 2660 C CA . ARG A 1 338 ? 17.596 -3.676 -0.137 1.00 93.75 338 ARG A CA 1
ATOM 2661 C C . ARG A 1 338 ? 18.724 -3.008 0.642 1.00 93.75 338 ARG A C 1
ATOM 2663 O O . ARG A 1 338 ? 19.842 -2.903 0.138 1.00 93.75 338 ARG A O 1
ATOM 2670 N N . TRP A 1 339 ? 18.458 -2.608 1.888 1.00 93.12 339 TRP A N 1
ATOM 2671 C CA . TRP A 1 339 ? 19.473 -2.052 2.787 1.00 93.12 339 TRP A CA 1
ATOM 2672 C C . TRP A 1 339 ? 20.492 -3.107 3.217 1.00 93.12 339 TRP A C 1
ATOM 2674 O O . TRP A 1 339 ? 21.689 -2.822 3.233 1.00 93.12 339 TRP A O 1
ATOM 2684 N N . ALA A 1 340 ? 20.044 -4.331 3.515 1.00 92.94 340 ALA A N 1
ATOM 2685 C CA . ALA A 1 340 ? 20.946 -5.429 3.861 1.00 92.94 340 ALA A CA 1
ATOM 2686 C C . ALA A 1 340 ? 21.940 -5.723 2.721 1.00 92.94 340 ALA A C 1
ATOM 2688 O O . ALA A 1 340 ? 23.148 -5.809 2.957 1.00 92.94 340 ALA A O 1
ATOM 2689 N N . MET A 1 341 ? 21.450 -5.784 1.478 1.00 92.25 341 MET A N 1
ATOM 2690 C CA . MET A 1 341 ? 22.280 -5.970 0.283 1.00 92.25 341 MET A CA 1
ATOM 2691 C C . MET A 1 341 ? 23.252 -4.808 0.058 1.00 92.25 341 MET A C 1
ATOM 2693 O O . MET A 1 341 ? 24.446 -5.031 -0.167 1.00 92.25 341 MET A O 1
ATOM 2697 N N . ALA A 1 342 ? 22.774 -3.567 0.182 1.00 91.69 342 ALA A N 1
ATOM 2698 C CA . ALA A 1 342 ? 23.607 -2.374 0.065 1.00 91.69 342 ALA A CA 1
ATOM 2699 C C . ALA A 1 342 ? 24.766 -2.380 1.082 1.00 91.69 342 ALA A C 1
ATOM 2701 O O . ALA A 1 342 ? 25.926 -2.191 0.708 1.00 91.69 342 ALA A O 1
ATOM 2702 N N . ILE A 1 343 ? 24.479 -2.664 2.357 1.00 92.38 343 ILE A N 1
ATOM 2703 C CA . ILE A 1 343 ? 25.485 -2.726 3.430 1.00 92.38 343 ILE A CA 1
ATOM 2704 C C . ILE A 1 343 ? 26.489 -3.858 3.183 1.00 92.38 343 ILE A C 1
ATOM 2706 O O . ILE A 1 343 ? 27.696 -3.661 3.365 1.00 92.38 343 ILE A O 1
ATOM 2710 N N . ALA A 1 344 ? 26.019 -5.031 2.751 1.00 93.62 344 ALA A N 1
ATOM 2711 C CA . ALA A 1 344 ? 26.884 -6.171 2.464 1.00 93.62 344 ALA A CA 1
ATOM 2712 C C . ALA A 1 344 ? 27.914 -5.833 1.375 1.00 93.62 344 ALA A C 1
ATOM 2714 O O . ALA A 1 344 ? 29.112 -6.049 1.571 1.00 93.62 344 ALA A O 1
ATOM 2715 N N . VAL A 1 345 ? 27.484 -5.227 0.265 1.00 91.56 345 VAL A N 1
ATOM 2716 C CA . VAL A 1 345 ? 28.395 -4.860 -0.829 1.00 91.56 345 VAL A CA 1
ATOM 2717 C C . VAL A 1 345 ? 29.365 -3.756 -0.430 1.00 91.56 345 VAL A C 1
ATOM 2719 O O . VAL A 1 345 ? 30.557 -3.871 -0.718 1.00 91.56 345 VAL A O 1
ATOM 2722 N N . VAL A 1 346 ? 28.910 -2.728 0.292 1.00 90.12 346 VAL A N 1
ATOM 2723 C CA . VAL A 1 346 ? 29.810 -1.691 0.826 1.00 90.12 346 VAL A CA 1
ATOM 2724 C C . VAL A 1 346 ? 30.885 -2.319 1.712 1.00 90.12 346 VAL A C 1
ATOM 2726 O O . VAL A 1 346 ? 32.066 -2.006 1.572 1.00 90.12 346 VAL A O 1
ATOM 2729 N N . THR A 1 347 ? 30.499 -3.257 2.578 1.00 93.31 347 THR A N 1
ATOM 2730 C CA . THR A 1 347 ? 31.431 -3.961 3.466 1.00 93.31 347 THR A CA 1
ATOM 2731 C C . THR A 1 347 ? 32.455 -4.768 2.668 1.00 93.31 347 THR A C 1
ATOM 2733 O O . THR A 1 347 ? 33.654 -4.665 2.933 1.00 93.31 347 THR A O 1
ATOM 2736 N N . ILE A 1 348 ? 32.013 -5.518 1.654 1.00 92.56 348 ILE A N 1
ATOM 2737 C CA . ILE A 1 348 ? 32.899 -6.285 0.766 1.00 92.56 348 ILE A CA 1
ATOM 2738 C C . ILE A 1 348 ? 33.901 -5.357 0.071 1.00 92.56 348 ILE A C 1
ATOM 2740 O O . ILE A 1 348 ? 35.099 -5.634 0.081 1.00 92.56 348 ILE A O 1
ATOM 2744 N N . LEU A 1 349 ? 33.442 -4.234 -0.486 1.00 89.81 349 LEU A N 1
ATOM 2745 C CA . LEU A 1 349 ? 34.300 -3.273 -1.180 1.00 89.81 349 LEU A CA 1
ATOM 2746 C C . LEU A 1 349 ? 35.363 -2.665 -0.254 1.00 89.81 349 LEU A C 1
ATOM 2748 O O . LEU A 1 349 ? 36.531 -2.582 -0.636 1.00 89.81 349 LEU A O 1
ATOM 2752 N N . VAL A 1 350 ? 34.989 -2.305 0.977 1.00 88.44 350 VAL A N 1
ATOM 2753 C CA . VAL A 1 350 ? 35.923 -1.780 1.988 1.00 88.44 350 VAL A CA 1
ATOM 2754 C C . VAL A 1 350 ? 36.953 -2.836 2.400 1.00 88.44 350 VAL A C 1
ATOM 2756 O O . VAL A 1 350 ? 38.142 -2.532 2.534 1.00 88.44 350 VAL A O 1
ATOM 2759 N N . VAL A 1 351 ? 36.529 -4.091 2.581 1.00 91.12 351 VAL A N 1
ATOM 2760 C CA . VAL A 1 351 ? 37.440 -5.200 2.905 1.00 91.12 351 VAL A CA 1
ATOM 2761 C C . VAL A 1 351 ? 38.417 -5.449 1.757 1.00 91.12 351 VAL A C 1
ATOM 2763 O O . VAL A 1 351 ? 39.619 -5.551 2.006 1.00 91.12 351 VAL A O 1
ATOM 2766 N N . LEU A 1 352 ? 37.938 -5.487 0.511 1.00 87.38 352 LEU A N 1
ATOM 2767 C CA . LEU A 1 352 ? 38.781 -5.657 -0.674 1.00 87.38 352 LEU A CA 1
ATOM 2768 C C . LEU A 1 352 ? 39.792 -4.516 -0.823 1.00 87.38 352 LEU A C 1
ATOM 2770 O O . LEU A 1 352 ? 40.969 -4.777 -1.078 1.00 87.38 352 LEU A O 1
ATOM 2774 N N . GLU A 1 353 ? 39.374 -3.265 -0.600 1.00 87.19 353 GLU A N 1
ATOM 2775 C CA . GLU A 1 353 ? 40.288 -2.120 -0.596 1.00 87.19 353 GLU A CA 1
ATOM 2776 C C . GLU A 1 353 ? 41.394 -2.316 0.449 1.00 87.19 353 GLU A C 1
ATOM 2778 O O . GLU A 1 353 ? 42.584 -2.221 0.134 1.00 87.19 353 GLU A O 1
ATOM 2783 N N . LYS A 1 354 ? 41.016 -2.661 1.686 1.00 86.81 354 LYS A N 1
ATOM 2784 C CA . LYS A 1 354 ? 41.969 -2.889 2.776 1.00 86.81 354 LYS A CA 1
ATOM 2785 C C . LYS A 1 354 ? 42.929 -4.033 2.455 1.00 86.81 354 LYS A C 1
ATOM 2787 O O . LYS A 1 354 ? 44.127 -3.886 2.690 1.00 86.81 354 LYS A O 1
ATOM 2792 N N . MET A 1 355 ? 42.439 -5.131 1.878 1.00 85.00 355 MET A N 1
ATOM 2793 C CA . MET A 1 355 ? 43.274 -6.254 1.443 1.00 85.00 355 MET A CA 1
ATOM 2794 C C . MET A 1 355 ? 44.314 -5.804 0.411 1.00 85.00 355 MET A C 1
ATOM 2796 O O . MET A 1 355 ? 45.502 -6.062 0.604 1.00 85.00 355 MET A O 1
ATOM 2800 N N . MET A 1 356 ? 43.908 -5.031 -0.603 1.00 81.50 356 MET A N 1
ATOM 2801 C CA . MET A 1 356 ? 44.819 -4.463 -1.606 1.00 81.50 356 MET A CA 1
ATOM 2802 C C . MET A 1 356 ? 45.867 -3.510 -1.008 1.00 81.50 356 MET A C 1
ATOM 2804 O O . MET A 1 356 ? 46.975 -3.391 -1.542 1.00 81.50 356 MET A O 1
ATOM 2808 N N . GLU A 1 357 ? 45.550 -2.817 0.090 1.00 79.12 357 GLU A N 1
ATOM 2809 C CA . GLU A 1 357 ? 46.514 -1.980 0.811 1.00 79.12 357 GLU A CA 1
ATOM 2810 C C . GLU A 1 357 ? 47.497 -2.795 1.653 1.00 79.12 357 GLU A C 1
ATOM 2812 O O . GLU A 1 357 ? 48.690 -2.467 1.696 1.00 79.12 357 GLU A O 1
ATOM 2817 N N . THR A 1 358 ? 47.001 -3.839 2.320 1.00 78.50 358 THR A N 1
ATOM 2818 C CA . THR A 1 358 ? 47.796 -4.715 3.190 1.00 78.50 358 THR A CA 1
ATOM 2819 C C . THR A 1 358 ? 48.613 -5.746 2.426 1.00 78.50 358 THR A C 1
ATOM 2821 O O . THR A 1 358 ? 49.537 -6.327 3.001 1.00 78.50 358 THR A O 1
ATOM 2824 N N . ASP A 1 359 ? 48.323 -5.955 1.141 1.00 59.59 359 ASP A N 1
ATOM 2825 C CA . ASP A 1 359 ? 48.925 -7.026 0.371 1.00 59.59 359 ASP A CA 1
ATOM 2826 C C . ASP A 1 359 ? 50.439 -6.852 0.175 1.00 59.59 359 ASP A C 1
ATOM 2828 O O . ASP A 1 359 ? 50.987 -6.209 -0.727 1.00 59.59 359 ASP A O 1
ATOM 2832 N N . HIS A 1 360 ? 51.110 -7.589 1.053 1.00 50.06 360 HIS A N 1
ATOM 2833 C CA . HIS A 1 360 ? 52.456 -8.132 1.034 1.00 50.06 360 HIS A CA 1
ATOM 2834 C C . HIS A 1 360 ? 52.851 -8.852 -0.276 1.00 50.06 360 HIS A C 1
ATOM 2836 O O . HIS A 1 360 ? 54.006 -9.274 -0.396 1.00 50.06 360 HIS A O 1
ATOM 2842 N N . PHE A 1 361 ? 51.964 -8.979 -1.273 1.00 49.47 361 PHE A N 1
ATOM 2843 C CA . PHE A 1 361 ? 52.219 -9.679 -2.543 1.00 49.47 361 PHE A CA 1
ATOM 2844 C C . PHE A 1 361 ? 53.317 -9.045 -3.400 1.00 49.47 361 PHE A C 1
ATOM 2846 O O . PHE A 1 361 ? 53.943 -9.727 -4.205 1.00 49.47 361 PHE A O 1
ATOM 2853 N N . THR A 1 362 ? 53.660 -7.776 -3.175 1.00 51.59 362 THR A N 1
ATOM 2854 C CA . THR A 1 362 ? 54.822 -7.153 -3.837 1.00 51.59 362 THR A CA 1
ATOM 2855 C C . THR A 1 362 ? 56.143 -7.328 -3.078 1.00 51.59 362 THR A C 1
ATOM 2857 O O . THR A 1 362 ? 57.199 -6.967 -3.600 1.00 51.59 362 THR A O 1
ATOM 2860 N N . LYS A 1 363 ? 56.141 -7.899 -1.862 1.00 52.66 363 LYS A N 1
ATOM 2861 C CA . LYS A 1 363 ? 57.364 -8.111 -1.059 1.00 52.66 363 LYS A CA 1
ATOM 2862 C C . LYS A 1 363 ? 57.991 -9.506 -1.203 1.00 52.66 363 LYS A C 1
ATOM 2864 O O . LYS A 1 363 ? 59.055 -9.729 -0.629 1.00 52.66 363 LYS A O 1
ATOM 2869 N N . LYS A 1 364 ? 57.413 -10.431 -1.982 1.00 50.69 364 LYS A N 1
ATOM 2870 C CA . LYS A 1 364 ? 57.880 -11.833 -2.064 1.00 50.69 364 LYS A CA 1
ATOM 2871 C C . LYS A 1 364 ? 58.904 -12.182 -3.163 1.00 50.69 364 LYS A C 1
ATOM 2873 O O . LYS A 1 364 ? 59.206 -13.359 -3.304 1.00 50.69 364 LYS A O 1
ATOM 2878 N N . SER A 1 365 ? 59.520 -11.229 -3.878 1.00 52.66 365 SER A N 1
ATOM 2879 C CA . SER A 1 365 ? 60.567 -11.553 -4.885 1.00 52.66 365 SER A CA 1
ATOM 2880 C C . SER A 1 365 ? 61.964 -10.968 -4.618 1.00 52.66 365 SER A C 1
ATOM 2882 O O . SER A 1 365 ? 62.805 -10.929 -5.512 1.00 52.66 365 SER A O 1
ATOM 2884 N N . LYS A 1 366 ? 62.258 -10.536 -3.385 1.00 54.97 366 LYS A N 1
ATOM 2885 C CA . LYS A 1 366 ? 63.643 -10.269 -2.954 1.00 54.97 366 LYS A CA 1
ATOM 2886 C C . LYS A 1 366 ? 64.151 -11.354 -2.005 1.00 54.97 366 LYS A C 1
ATOM 2888 O O . LYS A 1 366 ? 64.704 -11.045 -0.955 1.00 54.97 366 LYS A O 1
ATOM 2893 N N . ARG A 1 367 ? 63.976 -12.632 -2.355 1.00 56.16 367 ARG A N 1
ATOM 2894 C CA . ARG A 1 367 ? 64.901 -13.648 -1.836 1.00 56.16 367 ARG A CA 1
ATOM 2895 C C . ARG A 1 367 ? 66.225 -13.398 -2.553 1.00 56.16 367 ARG A C 1
ATOM 2897 O O . ARG A 1 367 ? 66.277 -13.498 -3.775 1.00 56.16 367 ARG A O 1
ATOM 2904 N N . LYS A 1 368 ? 67.256 -12.974 -1.814 1.00 60.53 368 LYS A N 1
ATOM 2905 C CA . LYS A 1 368 ? 68.628 -13.009 -2.335 1.00 60.53 368 LYS A CA 1
ATOM 2906 C C . LYS A 1 368 ? 68.896 -14.453 -2.790 1.00 60.53 368 LYS A C 1
ATOM 2908 O O . LYS A 1 368 ? 68.482 -15.360 -2.062 1.00 60.53 368 LYS A O 1
ATOM 2913 N N . PRO A 1 369 ? 69.527 -14.679 -3.955 1.00 61.91 369 PRO A N 1
ATOM 2914 C CA . PRO A 1 369 ? 70.025 -16.010 -4.275 1.00 61.91 369 PRO A CA 1
ATOM 2915 C C . PRO A 1 369 ? 70.926 -16.464 -3.115 1.00 61.91 369 PRO A C 1
ATOM 2917 O O . PRO A 1 369 ? 71.613 -15.611 -2.538 1.00 61.91 369 PRO A O 1
ATOM 2920 N N . PRO A 1 370 ? 70.874 -17.744 -2.709 1.00 65.06 370 PRO A N 1
ATOM 2921 C CA . PRO A 1 370 ? 71.763 -18.248 -1.673 1.00 65.06 370 PRO A CA 1
ATOM 2922 C C . PRO A 1 370 ? 73.200 -17.941 -2.101 1.00 65.06 370 PRO A C 1
ATOM 2924 O O . PRO A 1 370 ? 73.618 -18.305 -3.199 1.00 65.06 370 PRO A O 1
ATOM 2927 N N . GLY A 1 371 ? 73.914 -17.178 -1.274 1.00 60.53 371 GLY A N 1
ATOM 2928 C CA . GLY A 1 371 ? 75.345 -16.998 -1.456 1.00 60.53 371 GLY A CA 1
ATOM 2929 C C . GLY A 1 371 ? 75.999 -18.351 -1.229 1.00 60.53 371 GLY A C 1
ATOM 2930 O O . GLY A 1 371 ? 75.806 -18.944 -0.173 1.00 60.53 371 GLY A O 1
ATOM 2931 N N . TYR A 1 372 ? 76.717 -18.847 -2.230 1.00 56.19 372 TYR A N 1
ATOM 2932 C CA . TYR A 1 372 ? 77.697 -19.897 -2.009 1.00 56.19 372 TYR A CA 1
ATOM 2933 C C . TYR A 1 372 ? 78.849 -19.257 -1.227 1.00 56.19 372 TYR A C 1
ATOM 2935 O O . TYR A 1 372 ? 79.570 -18.422 -1.772 1.00 56.19 372 TYR A O 1
ATOM 2943 N N . GLU A 1 373 ? 78.966 -19.581 0.059 1.00 56.25 373 GLU A N 1
ATOM 2944 C CA . GLU A 1 373 ? 80.230 -19.429 0.781 1.00 56.25 373 GLU A CA 1
ATOM 2945 C C . GLU A 1 373 ? 81.165 -20.538 0.273 1.00 56.25 373 GLU A C 1
ATOM 2947 O O . GLU A 1 373 ? 80.768 -21.705 0.236 1.00 56.25 373 GLU A O 1
ATOM 2952 N N . ILE A 1 374 ? 82.345 -20.143 -0.219 1.00 61.84 374 ILE A N 1
ATOM 2953 C CA . ILE A 1 374 ? 83.445 -21.031 -0.636 1.00 61.84 374 ILE A CA 1
ATOM 2954 C C . ILE A 1 374 ? 84.407 -21.170 0.534 1.00 61.84 374 ILE A C 1
ATOM 2956 O O . ILE A 1 374 ? 84.724 -20.111 1.127 1.00 61.84 374 ILE A O 1
#

pLDDT: mean 86.86, std 13.18, range [49.47, 98.5]

Sequence (374 aa):
MAMKNQEQENLDSIEIPKKKKKKKIFARRKTRRWSARVVVAVLALSFILISLYWIPANLTYKVRETFNISAVESMEVNLVVFLPTSGATQTLTNPEVTWPGTWQVETIGRIALLRLVGEIQAGETLTAEVIYRVDTTSGEANWIGEPVLPEELLPSEGIPADSPEIISQAESMVVDNDSLATAKVIYDAVAAQEEITDRNERANFVATLNRAAQIPTRVVTGWVLPDLVPLFSQRLTSETGLQHWNETHLQGAWQLEDATCFRQFLRQRLLGWTEGRHLVLDEVGNLEAVAHSLRDEAGQDSWQSVSLSSPVYAAWSQDGKELGITAEMKVQKTWDGRWAMAIAVVTILVVLEKMMETDHFTKKSKRKPPGYEI